Protein AF-A0A8B6H9C0-F1 (afdb_monomer)

pLDDT: mean 88.87, std 10.72, range [56.03, 98.44]

Mean predicted aligned error: 5.97 Å

O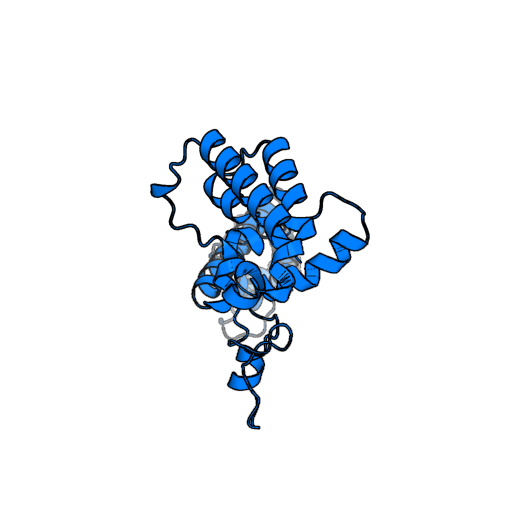rganism: Mytilus galloprovincialis (NCBI:txid29158)

Structure (mmCIF, N/CA/C/O backbone):
data_AF-A0A8B6H9C0-F1
#
_entry.id   AF-A0A8B6H9C0-F1
#
loop_
_atom_site.group_PDB
_atom_site.id
_atom_site.type_symbol
_atom_site.label_atom_id
_atom_site.label_alt_id
_atom_site.label_comp_id
_atom_site.label_asym_id
_atom_site.label_entity_id
_atom_site.label_seq_id
_atom_site.pdbx_PDB_ins_code
_atom_site.Cartn_x
_atom_site.Cartn_y
_atom_site.Cartn_z
_atom_site.occupancy
_atom_site.B_iso_or_equiv
_atom_site.auth_seq_id
_atom_site.auth_comp_id
_atom_site.auth_asym_id
_atom_site.auth_atom_id
_atom_site.pdbx_PDB_model_num
ATOM 1 N N . MET A 1 1 ? 10.130 -4.521 -2.731 1.00 85.44 1 MET A N 1
ATOM 2 C CA . MET A 1 1 ? 11.455 -4.912 -3.268 1.00 85.44 1 MET A CA 1
ATOM 3 C C . MET A 1 1 ? 11.404 -5.148 -4.774 1.00 85.44 1 MET A C 1
ATOM 5 O O . MET A 1 1 ? 12.143 -4.491 -5.489 1.00 85.44 1 MET A O 1
ATOM 9 N N . GLU A 1 2 ? 10.499 -6.001 -5.268 1.00 94.75 2 GLU A N 1
ATOM 10 C CA . GLU A 1 2 ? 10.353 -6.286 -6.708 1.00 94.75 2 GLU A CA 1
ATOM 11 C C . GLU A 1 2 ? 10.144 -5.024 -7.573 1.00 94.75 2 GLU A C 1
ATOM 13 O O . GLU A 1 2 ? 10.863 -4.822 -8.546 1.00 94.75 2 GLU A O 1
ATOM 18 N N . ALA A 1 3 ? 9.227 -4.129 -7.177 1.00 94.44 3 ALA A N 1
ATOM 19 C CA . ALA A 1 3 ? 8.966 -2.869 -7.886 1.00 94.44 3 ALA A CA 1
ATOM 20 C C . ALA A 1 3 ? 10.236 -2.026 -8.120 1.00 94.44 3 ALA A C 1
ATOM 22 O O . ALA A 1 3 ? 10.454 -1.511 -9.212 1.00 94.44 3 ALA A O 1
ATOM 23 N N . GLU A 1 4 ? 11.094 -1.927 -7.102 1.00 94.44 4 GLU A N 1
ATOM 24 C CA . GLU A 1 4 ? 12.344 -1.161 -7.161 1.00 94.44 4 GLU A CA 1
ATOM 25 C C . GLU A 1 4 ? 13.378 -1.814 -8.082 1.00 94.44 4 GLU A C 1
ATOM 27 O O . GLU A 1 4 ? 14.075 -1.126 -8.828 1.00 94.44 4 GLU A O 1
ATOM 32 N N . LEU A 1 5 ? 13.459 -3.148 -8.084 1.00 97.06 5 LEU A N 1
ATOM 33 C CA . LEU A 1 5 ? 14.314 -3.877 -9.023 1.00 97.06 5 LEU A CA 1
ATOM 34 C C . LEU A 1 5 ? 13.864 -3.640 -10.467 1.00 97.06 5 LEU A C 1
ATOM 36 O O . LEU A 1 5 ? 14.693 -3.355 -11.331 1.00 97.06 5 LEU A O 1
ATOM 40 N N . HIS A 1 6 ? 12.555 -3.677 -10.720 1.00 97.88 6 HIS A N 1
ATOM 41 C CA . HIS A 1 6 ? 11.997 -3.410 -12.044 1.00 97.88 6 HIS A CA 1
ATOM 42 C C . HIS A 1 6 ? 12.212 -1.958 -12.484 1.00 97.88 6 HIS A C 1
ATOM 44 O O . HIS A 1 6 ? 12.594 -1.729 -13.630 1.00 97.88 6 HIS A O 1
ATOM 50 N N . LEU A 1 7 ? 12.065 -0.981 -11.579 1.00 97.38 7 LEU A N 1
ATOM 51 C CA . LEU A 1 7 ? 12.386 0.421 -11.864 1.00 97.38 7 LEU A CA 1
ATOM 52 C C . LEU A 1 7 ? 13.849 0.593 -12.280 1.00 97.38 7 LEU A C 1
ATOM 54 O O . LEU A 1 7 ? 14.125 1.290 -13.257 1.00 97.38 7 LEU A O 1
ATOM 58 N N . LYS A 1 8 ? 14.790 -0.051 -11.581 1.00 98.00 8 LYS A N 1
ATOM 59 C CA . LYS A 1 8 ? 16.220 0.002 -11.927 1.00 98.00 8 LYS A CA 1
ATOM 60 C C . LYS A 1 8 ? 16.505 -0.667 -13.271 1.00 98.00 8 LYS A C 1
ATOM 62 O O . LYS A 1 8 ? 17.200 -0.078 -14.097 1.00 98.00 8 LYS A O 1
ATOM 67 N N . ALA A 1 9 ? 15.929 -1.843 -13.515 1.00 98.25 9 ALA A N 1
ATOM 68 C CA . ALA A 1 9 ? 16.089 -2.574 -14.770 1.00 98.25 9 ALA A CA 1
ATOM 69 C C . ALA A 1 9 ? 15.562 -1.766 -15.970 1.00 98.25 9 ALA A C 1
ATOM 71 O O . ALA A 1 9 ? 16.282 -1.563 -16.947 1.00 98.25 9 ALA A O 1
ATOM 72 N N . LEU A 1 10 ? 14.350 -1.212 -15.867 1.00 98.31 10 LEU A N 1
ATOM 73 C CA . LEU A 1 10 ? 13.773 -0.351 -16.902 1.00 98.31 10 LEU A CA 1
ATOM 74 C C . LEU A 1 10 ? 14.510 0.984 -17.040 1.00 98.31 10 LEU A C 1
ATOM 76 O O . LEU A 1 10 ? 14.577 1.536 -18.136 1.00 98.31 10 LEU A O 1
ATOM 80 N N . SER A 1 11 ? 15.081 1.524 -15.961 1.00 98.25 11 SER A N 1
ATOM 81 C CA . SER A 1 11 ? 15.910 2.734 -16.037 1.00 98.25 11 SER A CA 1
ATOM 82 C C . SER A 1 11 ? 17.180 2.490 -16.851 1.00 98.25 11 SER A C 1
ATOM 84 O O . SER A 1 11 ? 17.516 3.314 -17.701 1.00 98.25 11 SER A O 1
ATOM 86 N N . LEU A 1 12 ? 17.847 1.348 -16.637 1.00 98.44 12 LEU A N 1
ATOM 87 C CA . LEU A 1 12 ? 18.986 0.926 -17.452 1.00 98.44 12 LEU A CA 1
ATOM 88 C C . LEU A 1 12 ? 18.566 0.718 -18.909 1.00 98.44 12 LEU A C 1
ATOM 90 O O . LEU A 1 12 ? 19.212 1.250 -19.806 1.00 98.44 12 LEU A O 1
ATOM 94 N N . TYR A 1 13 ? 17.448 0.027 -19.141 1.00 98.44 13 TYR A N 1
ATOM 95 C CA . TYR A 1 13 ? 16.933 -0.191 -20.491 1.00 98.44 13 TYR A CA 1
ATOM 96 C C . TYR A 1 13 ? 16.664 1.124 -21.228 1.00 98.44 13 TYR A C 1
ATOM 98 O O . TYR A 1 13 ? 17.130 1.302 -22.346 1.00 98.44 13 TYR A O 1
ATOM 106 N N . GLY A 1 14 ? 16.015 2.093 -20.580 1.00 98.06 14 GLY A N 1
ATOM 107 C CA . GLY A 1 14 ? 15.790 3.403 -21.186 1.00 98.06 14 GLY A CA 1
ATOM 108 C C . GLY A 1 14 ? 17.085 4.146 -21.528 1.00 98.06 14 GLY A C 1
ATOM 109 O O . GLY A 1 14 ? 17.096 4.952 -22.451 1.00 98.06 14 GLY A O 1
ATOM 110 N N . ASN A 1 15 ? 18.185 3.922 -20.799 1.00 98.31 15 ASN A N 1
ATOM 111 C CA . ASN A 1 15 ? 19.481 4.485 -21.190 1.00 98.31 15 ASN A CA 1
ATOM 112 C C . ASN A 1 15 ? 20.013 3.822 -22.462 1.00 98.31 15 ASN A C 1
ATOM 114 O O . ASN A 1 15 ? 20.513 4.531 -23.327 1.00 98.31 15 ASN A O 1
ATOM 118 N N . ILE A 1 16 ? 19.847 2.503 -22.591 1.00 98.38 16 ILE A N 1
ATOM 119 C CA . ILE A 1 16 ? 20.223 1.755 -23.795 1.00 98.38 16 ILE A CA 1
ATOM 120 C C . ILE A 1 16 ? 19.413 2.239 -24.999 1.00 98.38 16 ILE A C 1
ATOM 122 O O . ILE A 1 16 ? 19.996 2.479 -26.046 1.00 98.38 16 ILE A O 1
ATOM 126 N N . THR A 1 17 ? 18.101 2.463 -24.865 1.00 98.00 17 THR A N 1
ATOM 127 C CA . THR A 1 17 ? 17.280 2.914 -26.005 1.00 98.00 17 THR A CA 1
ATOM 128 C C . THR A 1 17 ? 17.665 4.295 -26.534 1.00 98.00 17 THR A C 1
ATOM 130 O O . THR A 1 17 ? 17.474 4.570 -27.713 1.00 98.00 17 THR A O 1
ATOM 133 N N . ARG A 1 18 ? 18.223 5.160 -25.677 1.00 98.06 18 ARG A N 1
ATOM 134 C CA . ARG A 1 18 ? 18.731 6.492 -26.043 1.00 98.06 18 ARG A CA 1
ATOM 135 C C . ARG A 1 18 ? 20.203 6.503 -26.464 1.00 98.06 18 ARG A C 1
ATOM 137 O O . ARG A 1 18 ? 20.694 7.562 -26.845 1.00 98.06 18 ARG A O 1
ATOM 144 N N . ALA A 1 19 ? 20.917 5.388 -26.320 1.00 97.94 19 ALA A N 1
ATOM 145 C CA . ALA A 1 19 ? 22.308 5.296 -26.740 1.00 97.94 19 ALA A CA 1
ATOM 146 C C . ALA A 1 19 ? 22.412 5.330 -28.271 1.00 97.94 19 ALA A C 1
ATOM 148 O O . ALA A 1 19 ? 21.455 5.013 -28.980 1.00 97.94 19 ALA A O 1
ATOM 149 N N . ASP A 1 20 ? 23.586 5.704 -28.780 1.00 97.44 20 ASP A N 1
ATOM 150 C CA . ASP A 1 20 ? 23.839 5.667 -30.217 1.00 97.44 20 ASP A CA 1
ATOM 151 C C . ASP A 1 20 ? 23.723 4.228 -30.753 1.00 97.44 20 ASP A C 1
ATOM 153 O O . ASP A 1 20 ? 24.142 3.269 -30.095 1.00 97.44 20 ASP A O 1
ATOM 157 N N . ARG A 1 21 ? 23.176 4.064 -31.962 1.00 97.31 21 ARG A N 1
ATOM 158 C CA . ARG A 1 21 ? 22.936 2.739 -32.564 1.00 97.31 21 ARG A CA 1
ATOM 159 C C . ARG A 1 21 ? 24.218 1.954 -32.849 1.00 97.31 21 ARG A C 1
ATOM 161 O O . ARG A 1 21 ? 24.163 0.740 -33.041 1.00 97.31 21 ARG A O 1
ATOM 168 N N . SER A 1 22 ? 25.372 2.619 -32.892 1.00 97.56 22 SER A N 1
ATOM 169 C CA . SER A 1 22 ? 26.672 1.959 -33.030 1.00 97.56 22 SER A CA 1
ATOM 170 C C . SER A 1 22 ? 27.131 1.258 -31.748 1.00 97.56 22 SER A C 1
ATOM 172 O O . SER A 1 22 ? 27.994 0.381 -31.820 1.00 97.56 22 SER A O 1
ATOM 174 N N . THR A 1 23 ? 26.544 1.589 -30.591 1.00 98.12 23 THR A N 1
ATOM 175 C CA . THR A 1 23 ? 26.917 0.986 -29.304 1.00 98.12 23 THR A CA 1
ATOM 176 C C . THR A 1 23 ? 26.582 -0.505 -29.250 1.00 98.12 23 THR A C 1
ATOM 178 O O . THR A 1 23 ? 25.605 -0.988 -29.836 1.00 98.12 23 THR A O 1
ATOM 181 N N . ILE A 1 24 ? 27.416 -1.259 -28.530 1.00 98.19 24 ILE A N 1
ATOM 182 C CA . ILE A 1 24 ? 27.275 -2.714 -28.394 1.00 98.19 24 ILE A CA 1
ATOM 183 C C . ILE A 1 24 ? 25.968 -3.039 -27.667 1.00 98.19 24 ILE A C 1
ATOM 185 O O . ILE A 1 24 ? 25.251 -3.956 -28.061 1.00 98.19 24 ILE A O 1
ATOM 189 N N . GLU A 1 25 ? 25.624 -2.267 -26.642 1.00 98.00 25 GLU A N 1
ATOM 190 C CA . GLU A 1 25 ? 24.424 -2.433 -25.832 1.00 98.00 25 GLU A CA 1
ATOM 191 C C . GLU A 1 25 ? 23.154 -2.271 -26.665 1.00 98.00 25 GLU A C 1
ATOM 193 O O . GLU A 1 25 ? 22.244 -3.094 -26.544 1.00 98.00 25 GLU A O 1
ATOM 198 N N . TRP A 1 26 ? 23.100 -1.256 -27.537 1.00 98.19 26 TRP A N 1
ATOM 199 C CA . TRP A 1 26 ? 21.951 -1.024 -28.413 1.00 98.19 26 TRP A CA 1
ATOM 200 C C . TRP A 1 26 ? 21.792 -2.164 -29.426 1.00 98.19 26 TRP A C 1
ATOM 202 O O . TRP A 1 26 ? 20.716 -2.754 -29.534 1.00 98.19 26 TRP A O 1
ATOM 212 N N . ARG A 1 27 ? 22.885 -2.565 -30.093 1.00 98.19 27 ARG A N 1
ATOM 213 C CA . ARG A 1 27 ? 22.890 -3.690 -31.050 1.00 98.19 27 ARG A CA 1
ATOM 214 C C . ARG A 1 27 ? 22.501 -5.016 -30.400 1.00 98.19 27 ARG A C 1
ATOM 216 O O . ARG A 1 27 ? 21.790 -5.827 -30.996 1.00 98.19 27 ARG A O 1
ATOM 223 N N . LEU A 1 28 ? 22.958 -5.257 -29.170 1.00 97.94 28 LEU A N 1
ATOM 224 C CA . LEU A 1 28 ? 22.550 -6.423 -28.392 1.00 97.94 28 LEU A CA 1
ATOM 225 C C . LEU A 1 28 ? 21.062 -6.363 -28.050 1.00 97.94 28 LEU A C 1
ATOM 227 O O . LEU A 1 28 ? 20.392 -7.386 -28.176 1.00 97.94 28 LEU A O 1
ATOM 231 N N . ALA A 1 29 ? 20.542 -5.201 -27.655 1.00 97.69 29 ALA A N 1
ATOM 232 C CA . ALA A 1 29 ? 19.124 -5.027 -27.358 1.00 97.69 29 ALA A CA 1
ATOM 233 C C . ALA A 1 29 ? 18.253 -5.357 -28.574 1.00 97.69 29 ALA A C 1
ATOM 235 O O . ALA A 1 29 ? 17.370 -6.210 -28.471 1.00 97.69 29 ALA A O 1
ATOM 236 N N . GLU A 1 30 ? 18.548 -4.745 -29.723 1.00 97.81 30 GLU A N 1
ATOM 237 C CA . GLU A 1 30 ? 17.846 -4.971 -30.991 1.00 97.81 30 GLU A CA 1
ATOM 238 C C . GLU A 1 30 ? 17.857 -6.457 -31.367 1.00 97.81 30 GLU A C 1
ATOM 240 O O . GLU A 1 30 ? 16.806 -7.090 -31.503 1.00 97.81 30 GLU A O 1
ATOM 245 N N . ARG A 1 31 ? 19.051 -7.060 -31.431 1.00 97.56 31 ARG A N 1
ATOM 246 C CA . ARG A 1 31 ? 19.208 -8.469 -31.804 1.00 97.56 31 ARG A CA 1
ATOM 247 C C . ARG A 1 31 ? 18.468 -9.406 -30.853 1.00 97.56 31 ARG A C 1
ATOM 249 O O . ARG A 1 31 ? 17.833 -10.361 -31.297 1.00 97.56 31 ARG A O 1
ATOM 256 N N . GLN A 1 32 ? 18.588 -9.194 -29.543 1.00 97.38 32 GLN A N 1
ATOM 257 C CA . GLN A 1 32 ? 17.997 -10.093 -28.549 1.00 97.38 32 GLN A CA 1
ATOM 258 C C . GLN A 1 32 ? 16.474 -9.968 -28.520 1.00 97.38 32 GLN A C 1
ATOM 260 O O . GLN A 1 32 ? 15.802 -10.991 -28.417 1.00 97.38 32 GLN A O 1
ATOM 265 N N . LEU A 1 33 ? 15.926 -8.758 -28.651 1.00 96.00 33 LEU A N 1
ATOM 266 C CA . LEU A 1 33 ? 14.477 -8.544 -28.696 1.00 96.00 33 LEU A CA 1
ATOM 267 C C . LEU A 1 33 ? 13.834 -9.077 -29.979 1.00 96.00 33 LEU A C 1
ATOM 269 O O . LEU A 1 33 ? 12.649 -9.406 -29.948 1.00 96.00 33 LEU A O 1
ATOM 273 N N . HIS A 1 34 ? 14.591 -9.173 -31.075 1.00 95.62 34 HIS A N 1
ATOM 274 C CA . HIS A 1 34 ? 14.110 -9.730 -32.338 1.00 95.62 34 HIS A CA 1
ATOM 275 C C . HIS A 1 34 ? 14.223 -11.263 -32.398 1.00 95.62 34 HIS A C 1
ATOM 277 O O . HIS A 1 34 ? 13.295 -11.938 -32.830 1.00 95.62 34 HIS A O 1
ATOM 283 N N . LEU A 1 35 ? 15.350 -11.832 -31.952 1.00 96.06 35 LEU A N 1
ATOM 284 C CA . LEU A 1 35 ? 15.650 -13.256 -32.164 1.00 96.06 35 LEU A CA 1
ATOM 285 C C . LEU A 1 35 ? 15.236 -14.176 -31.012 1.00 96.06 35 LEU A C 1
ATOM 287 O O . LEU A 1 35 ? 15.087 -15.381 -31.218 1.00 96.06 35 LEU A O 1
ATOM 291 N N . LYS A 1 36 ? 15.150 -13.673 -29.775 1.00 96.06 36 LYS A N 1
ATOM 292 C CA . LYS A 1 36 ? 14.915 -14.538 -28.612 1.00 96.06 36 LYS A CA 1
ATOM 293 C C . LYS A 1 36 ? 13.427 -14.718 -28.341 1.00 96.06 36 LYS A C 1
ATOM 295 O O . LYS A 1 36 ? 12.641 -13.779 -28.380 1.00 96.06 36 LYS A O 1
ATOM 300 N N . THR A 1 37 ? 13.062 -15.945 -27.984 1.00 95.25 37 THR A N 1
ATOM 301 C CA . THR A 1 37 ? 11.707 -16.284 -27.547 1.00 95.25 37 THR A CA 1
ATOM 302 C C . THR A 1 37 ? 11.462 -15.825 -26.107 1.00 95.25 37 THR A C 1
ATOM 304 O O . THR A 1 37 ? 12.399 -15.623 -25.328 1.00 95.25 37 THR A O 1
ATOM 307 N N . ASN A 1 38 ? 10.188 -15.746 -25.708 1.00 92.25 38 ASN A N 1
ATOM 308 C CA . ASN A 1 38 ? 9.785 -15.383 -24.342 1.00 92.25 38 ASN A CA 1
ATOM 309 C C . ASN A 1 38 ? 10.289 -16.367 -23.261 1.00 92.25 38 ASN A C 1
ATOM 311 O O . ASN A 1 38 ? 10.259 -16.047 -22.073 1.00 92.25 38 ASN A O 1
ATOM 315 N N . GLN A 1 39 ? 10.773 -17.552 -23.643 1.00 94.44 39 GLN A N 1
ATOM 316 C CA . GLN A 1 39 ? 11.341 -18.540 -22.719 1.00 94.44 39 GLN A CA 1
ATOM 317 C C . GLN A 1 39 ? 12.836 -18.314 -22.433 1.00 94.44 39 GLN A C 1
ATOM 319 O O . GLN A 1 39 ? 13.375 -18.907 -21.505 1.00 94.44 39 GLN A O 1
ATOM 324 N N . SER A 1 40 ? 13.519 -17.444 -23.183 1.00 96.62 40 SER A N 1
ATOM 325 C CA . SER A 1 40 ? 14.946 -17.180 -22.982 1.00 96.62 40 SER A CA 1
ATOM 326 C C . SER A 1 40 ? 15.225 -16.490 -21.639 1.00 96.62 40 SER A C 1
ATOM 328 O O . SER A 1 40 ? 14.541 -15.540 -21.261 1.00 96.62 40 SER A O 1
ATOM 330 N N . ASN A 1 41 ? 16.334 -16.860 -20.990 1.00 95.31 41 ASN A N 1
ATOM 331 C CA . ASN A 1 41 ? 16.862 -16.200 -19.781 1.00 95.31 41 ASN A CA 1
ATOM 332 C C . ASN A 1 41 ? 17.643 -14.901 -20.075 1.00 95.31 41 ASN A C 1
ATOM 334 O O . ASN A 1 41 ? 18.416 -14.428 -19.246 1.00 95.31 41 ASN A O 1
ATOM 338 N N . SER A 1 42 ? 17.478 -14.331 -21.272 1.00 96.88 42 SER A N 1
ATOM 339 C CA . SER A 1 42 ? 18.183 -13.109 -21.672 1.00 96.88 42 SER A CA 1
ATOM 340 C C . SER A 1 42 ? 17.641 -11.919 -20.886 1.00 96.88 42 SER A C 1
ATOM 342 O O . SER A 1 42 ? 16.428 -11.805 -20.704 1.00 96.88 42 SER A O 1
ATOM 344 N N . TRP A 1 43 ? 18.516 -11.004 -20.463 1.00 97.75 43 TRP A N 1
ATOM 345 C CA . TRP A 1 43 ? 18.107 -9.808 -19.725 1.00 97.75 43 TRP A CA 1
ATOM 346 C C . TRP A 1 43 ? 17.062 -8.983 -20.493 1.00 97.75 43 TRP A C 1
ATOM 348 O O . TRP A 1 43 ? 16.062 -8.574 -19.912 1.00 97.75 43 TRP A O 1
ATOM 358 N N . PHE A 1 44 ? 17.205 -8.833 -21.815 1.00 97.69 44 PHE A N 1
ATOM 359 C CA . PHE A 1 44 ? 16.232 -8.108 -22.645 1.00 97.69 44 PHE A CA 1
ATOM 360 C C . PHE A 1 44 ? 14.864 -8.799 -22.725 1.00 97.69 44 PHE A C 1
ATOM 362 O O . PHE A 1 44 ? 13.835 -8.131 -22.794 1.00 97.69 44 PHE A O 1
ATOM 369 N N . ILE A 1 45 ? 14.824 -10.132 -22.640 1.00 97.31 45 ILE A N 1
ATOM 370 C CA . ILE A 1 45 ? 13.559 -10.871 -22.545 1.00 97.31 45 ILE A CA 1
ATOM 371 C C . ILE A 1 45 ? 12.930 -10.706 -21.158 1.00 97.31 45 ILE A C 1
ATOM 373 O O . ILE A 1 45 ? 11.708 -10.606 -21.057 1.00 97.31 45 ILE A O 1
ATOM 377 N N . GLN A 1 46 ? 13.732 -10.582 -20.096 1.00 97.88 46 GLN A N 1
ATOM 378 C CA . GLN A 1 46 ? 13.210 -10.191 -18.782 1.00 97.88 46 GLN A CA 1
ATOM 379 C C . GLN A 1 46 ? 12.638 -8.768 -18.806 1.00 97.88 46 GLN A C 1
ATOM 381 O O . GLN A 1 46 ? 11.559 -8.550 -18.264 1.00 97.88 46 GLN A O 1
ATOM 386 N N . ILE A 1 47 ? 13.284 -7.819 -19.497 1.00 98.12 47 ILE A N 1
ATOM 387 C CA . ILE A 1 47 ? 12.726 -6.475 -19.718 1.00 98.12 47 ILE A CA 1
ATOM 388 C C . ILE A 1 47 ? 11.389 -6.546 -20.459 1.00 98.12 47 ILE A C 1
ATOM 390 O O . ILE A 1 47 ? 10.425 -5.936 -20.006 1.00 98.12 47 ILE A O 1
ATOM 394 N N . LYS A 1 48 ? 11.287 -7.349 -21.525 1.00 97.12 48 LYS A N 1
ATOM 395 C CA . LYS A 1 48 ? 10.022 -7.561 -22.245 1.00 97.12 48 LYS A CA 1
ATOM 396 C C . LYS A 1 48 ? 8.917 -8.083 -21.324 1.00 97.12 48 LYS A C 1
ATOM 398 O O . LYS A 1 48 ? 7.811 -7.551 -21.330 1.00 97.12 48 LYS A O 1
ATOM 403 N N . LYS A 1 49 ? 9.216 -9.070 -20.473 1.00 96.81 49 LYS A N 1
ATOM 404 C CA . LYS A 1 49 ? 8.268 -9.590 -19.468 1.00 96.81 49 LYS A CA 1
ATOM 405 C C . LYS A 1 49 ? 7.856 -8.531 -18.448 1.00 96.81 49 LYS A C 1
ATOM 407 O O . LYS A 1 49 ? 6.688 -8.471 -18.078 1.00 96.81 49 LYS A O 1
ATOM 412 N N . ILE A 1 50 ? 8.796 -7.697 -18.005 1.00 98.00 50 ILE A N 1
ATOM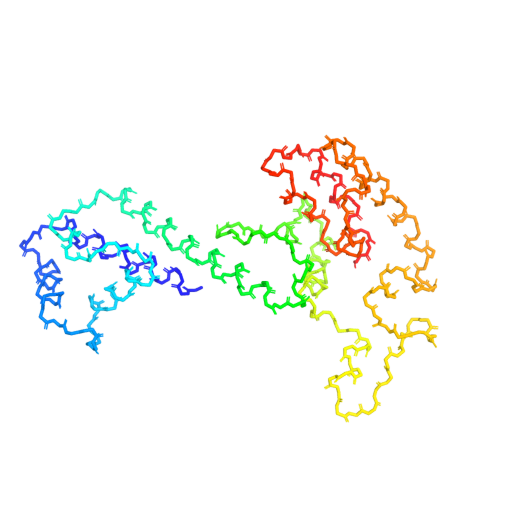 413 C CA . ILE A 1 50 ? 8.521 -6.575 -17.104 1.00 98.00 50 ILE A CA 1
ATOM 414 C C . ILE A 1 50 ? 7.589 -5.564 -17.786 1.00 98.00 50 ILE A C 1
ATOM 416 O O . ILE A 1 50 ? 6.603 -5.162 -17.173 1.00 98.00 50 ILE A O 1
ATOM 420 N N . CYS A 1 51 ? 7.850 -5.188 -19.042 1.00 97.38 51 CYS A N 1
ATOM 421 C CA . CYS A 1 51 ? 6.974 -4.287 -19.791 1.00 97.38 51 CYS A CA 1
ATOM 422 C C . CYS A 1 51 ? 5.559 -4.859 -19.920 1.00 97.38 51 CYS A C 1
ATOM 424 O O . CYS A 1 51 ? 4.604 -4.169 -19.578 1.00 97.38 51 CYS A O 1
ATOM 426 N N . LEU A 1 52 ? 5.429 -6.138 -20.287 1.00 96.50 52 LEU A N 1
ATOM 427 C CA . LEU A 1 52 ? 4.135 -6.824 -20.363 1.00 96.50 52 LEU A CA 1
ATOM 428 C C . LEU A 1 52 ? 3.400 -6.838 -19.016 1.00 96.50 52 LEU A C 1
ATOM 430 O O . LEU A 1 52 ? 2.215 -6.531 -18.959 1.00 96.50 52 LEU A O 1
ATOM 434 N N . LYS A 1 53 ? 4.101 -7.140 -17.914 1.00 97.50 53 LYS A N 1
ATOM 435 C CA . LYS A 1 53 ? 3.526 -7.148 -16.558 1.00 97.50 53 LYS A CA 1
ATOM 436 C C . LYS A 1 53 ? 2.908 -5.802 -16.171 1.00 97.50 53 LYS A C 1
ATOM 438 O O . LYS A 1 53 ? 1.916 -5.779 -15.450 1.00 97.50 53 LYS A O 1
ATOM 443 N N . TYR A 1 54 ? 3.516 -4.704 -16.609 1.00 97.88 54 TYR A N 1
ATOM 444 C CA . TYR A 1 54 ? 3.089 -3.348 -16.273 1.00 97.88 54 TYR A CA 1
ATOM 445 C C . TYR A 1 54 ? 2.287 -2.666 -17.376 1.00 97.88 54 TYR A C 1
ATOM 447 O O . TYR A 1 54 ? 2.049 -1.465 -17.264 1.00 97.88 54 TYR A O 1
ATOM 455 N N . ASP A 1 55 ? 1.889 -3.395 -18.423 1.00 97.25 55 ASP A N 1
ATOM 456 C CA . ASP A 1 55 ? 1.193 -2.830 -19.581 1.00 97.25 55 ASP A CA 1
ATOM 457 C C . ASP A 1 55 ? 1.940 -1.604 -20.158 1.00 97.25 55 ASP A C 1
ATOM 459 O O . ASP A 1 55 ? 1.406 -0.509 -20.352 1.00 97.25 55 ASP A O 1
ATOM 463 N N . ILE A 1 56 ? 3.252 -1.758 -20.329 1.00 96.75 56 ILE A N 1
ATOM 464 C CA . ILE A 1 56 ? 4.125 -0.811 -21.024 1.00 96.75 56 ILE A CA 1
ATOM 465 C C . ILE A 1 56 ? 4.248 -1.305 -22.472 1.00 96.75 56 ILE A C 1
ATOM 467 O O . ILE A 1 56 ? 4.399 -2.509 -22.679 1.00 96.75 56 ILE A O 1
ATOM 471 N N . LEU A 1 57 ? 4.185 -0.382 -23.445 1.00 92.94 57 LEU A N 1
ATOM 472 C CA . LEU A 1 57 ? 4.284 -0.665 -24.890 1.00 92.94 57 LEU A CA 1
ATOM 473 C C . LEU A 1 57 ? 5.492 -1.554 -25.244 1.00 92.94 57 LEU A C 1
ATOM 475 O O . LEU A 1 57 ? 6.425 -1.696 -24.443 1.00 92.94 57 LEU A O 1
ATOM 479 N N . ASP A 1 58 ? 5.483 -2.133 -26.452 1.00 91.62 58 ASP A N 1
ATOM 480 C CA . ASP A 1 58 ? 6.539 -3.048 -26.887 1.00 91.62 58 ASP A CA 1
ATOM 481 C C . ASP A 1 58 ? 7.919 -2.389 -26.742 1.00 91.62 58 ASP A C 1
ATOM 483 O O . ASP A 1 58 ? 8.160 -1.247 -27.137 1.00 91.62 58 ASP A O 1
ATOM 487 N N . CYS A 1 59 ? 8.852 -3.132 -26.152 1.00 94.12 59 CYS A N 1
ATOM 488 C CA . CYS A 1 59 ? 10.245 -2.738 -26.026 1.00 94.12 59 CYS A CA 1
ATOM 489 C C . CYS A 1 59 ? 10.840 -2.317 -27.379 1.00 94.12 59 CYS A C 1
ATOM 491 O O . CYS A 1 59 ? 11.610 -1.360 -27.440 1.00 94.12 59 CYS A O 1
ATOM 493 N N . GLN A 1 60 ? 10.470 -2.996 -28.469 1.00 94.56 60 GLN A N 1
ATOM 494 C CA . GLN A 1 60 ? 10.969 -2.649 -29.803 1.00 94.56 60 GLN A CA 1
ATOM 495 C C . GLN A 1 60 ? 10.572 -1.226 -30.225 1.00 94.56 60 GLN A C 1
ATOM 497 O O . GLN A 1 60 ? 11.397 -0.512 -30.799 1.00 94.56 60 GLN A O 1
ATOM 502 N N . ASP A 1 61 ? 9.373 -0.766 -29.861 1.00 95.06 61 ASP A N 1
ATOM 503 C CA . ASP A 1 61 ? 8.906 0.584 -30.193 1.00 95.06 61 ASP A CA 1
ATOM 504 C C . ASP A 1 61 ? 9.796 1.651 -29.556 1.00 95.06 61 ASP A C 1
ATOM 506 O O . ASP A 1 61 ? 10.151 2.640 -30.199 1.00 95.06 61 ASP A O 1
ATOM 510 N N . PHE A 1 62 ? 10.231 1.423 -28.314 1.00 96.25 62 PHE A N 1
ATOM 511 C CA . PHE A 1 62 ? 11.100 2.353 -27.596 1.00 96.25 62 PHE A CA 1
ATOM 512 C C . PHE A 1 62 ? 12.554 2.339 -28.065 1.00 96.25 62 PHE A C 1
ATOM 514 O O . PHE A 1 62 ? 13.247 3.331 -27.850 1.00 96.25 62 PHE A O 1
ATOM 521 N N . LEU A 1 63 ? 13.035 1.257 -28.689 1.00 95.62 63 LEU A N 1
ATOM 522 C CA . LEU A 1 63 ? 14.344 1.258 -29.358 1.00 95.62 63 LEU A CA 1
ATOM 523 C C . LEU A 1 63 ? 14.330 2.125 -30.617 1.00 95.62 63 LEU A C 1
ATOM 525 O O . LEU A 1 63 ? 15.301 2.830 -30.890 1.00 95.62 63 LEU A O 1
ATOM 529 N N . ASN A 1 64 ? 13.233 2.070 -31.372 1.00 95.62 64 ASN A N 1
ATOM 530 C CA . ASN A 1 64 ? 13.079 2.827 -32.610 1.00 95.62 64 ASN A CA 1
ATOM 531 C C . ASN A 1 64 ? 12.754 4.300 -32.342 1.00 95.62 64 ASN A C 1
ATOM 533 O O . ASN A 1 64 ? 13.304 5.176 -33.008 1.00 95.62 64 ASN A O 1
ATOM 537 N N . ASN A 1 65 ? 11.906 4.559 -31.344 1.00 96.94 65 ASN A N 1
ATOM 538 C CA . ASN A 1 65 ? 11.411 5.880 -30.966 1.00 96.94 65 ASN A CA 1
ATOM 539 C C . ASN A 1 65 ? 11.648 6.124 -29.462 1.00 96.94 65 ASN A C 1
ATOM 541 O O . ASN A 1 65 ? 10.722 6.011 -28.649 1.00 96.94 65 ASN A O 1
ATOM 545 N N . PRO A 1 66 ? 12.891 6.424 -29.047 1.00 97.06 66 PRO A N 1
ATOM 546 C CA . PRO A 1 66 ? 13.217 6.545 -27.636 1.00 97.06 66 PRO A CA 1
ATOM 547 C C . PRO A 1 66 ? 12.575 7.777 -26.997 1.00 97.06 66 PRO A C 1
ATOM 549 O O . PRO A 1 66 ? 12.703 8.902 -27.476 1.00 97.06 66 PRO A O 1
ATOM 552 N N . LEU A 1 67 ? 11.939 7.575 -25.840 1.00 97.88 67 LEU A N 1
ATOM 553 C CA . LEU A 1 67 ? 11.436 8.677 -25.022 1.00 97.88 67 LEU A CA 1
ATOM 554 C C . LEU A 1 67 ? 12.579 9.442 -24.345 1.00 97.88 67 LEU A C 1
ATOM 556 O O . LEU A 1 67 ? 13.578 8.856 -23.898 1.00 97.88 67 LEU A O 1
ATOM 560 N N . GLY A 1 68 ? 12.371 10.746 -24.142 1.00 97.81 68 GLY A N 1
ATOM 561 C CA . GLY A 1 68 ? 13.247 11.567 -23.312 1.00 97.81 68 GLY A CA 1
ATOM 562 C C . GLY A 1 68 ? 13.357 11.019 -21.884 1.00 97.81 68 GLY A C 1
ATOM 563 O O . GLY A 1 68 ? 12.430 10.401 -21.357 1.00 97.81 68 GLY A O 1
ATOM 564 N N . LYS A 1 69 ? 14.490 11.259 -21.211 1.00 97.56 69 LYS A N 1
ATOM 565 C CA . LYS A 1 69 ? 14.787 10.692 -19.878 1.00 97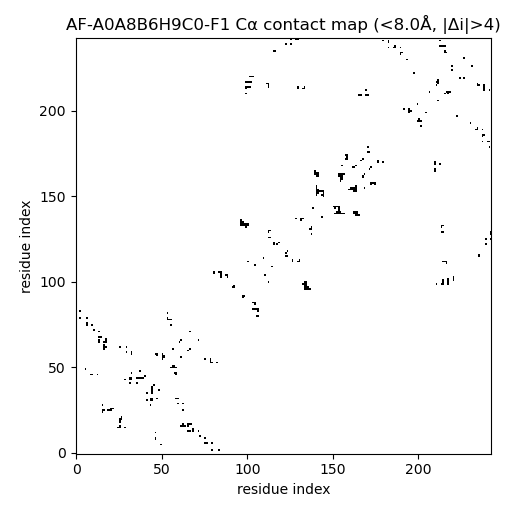.56 69 LYS A CA 1
ATOM 566 C C . LYS A 1 69 ? 13.680 10.949 -18.844 1.00 97.56 69 LYS A C 1
ATOM 568 O O . LYS A 1 69 ? 13.324 10.042 -18.093 1.00 97.56 69 LYS A O 1
ATOM 573 N N . LEU A 1 70 ? 13.136 12.169 -18.807 1.00 98.06 70 LEU A N 1
ATOM 574 C CA . LEU A 1 70 ? 12.057 12.543 -17.882 1.00 98.06 70 LEU A CA 1
ATOM 575 C C . LEU A 1 70 ? 10.733 11.854 -18.234 1.00 98.06 70 LEU A C 1
ATOM 577 O O . LEU A 1 70 ? 10.069 11.332 -17.339 1.00 98.06 70 LEU A O 1
ATOM 581 N N . GLN A 1 71 ? 10.386 11.795 -19.523 1.00 97.88 71 GLN A N 1
ATOM 582 C CA . GLN A 1 71 ? 9.185 11.110 -20.010 1.00 97.88 71 GLN A CA 1
ATOM 583 C C . GLN A 1 71 ? 9.245 9.611 -19.702 1.00 97.88 71 GLN A C 1
ATOM 585 O O . GLN A 1 71 ? 8.302 9.070 -19.132 1.00 97.88 71 GLN A O 1
ATOM 590 N N . TRP A 1 72 ? 10.384 8.966 -19.978 1.00 97.94 72 TRP A N 1
ATOM 591 C CA . TRP A 1 72 ? 10.621 7.559 -19.654 1.00 97.94 72 TRP A CA 1
AT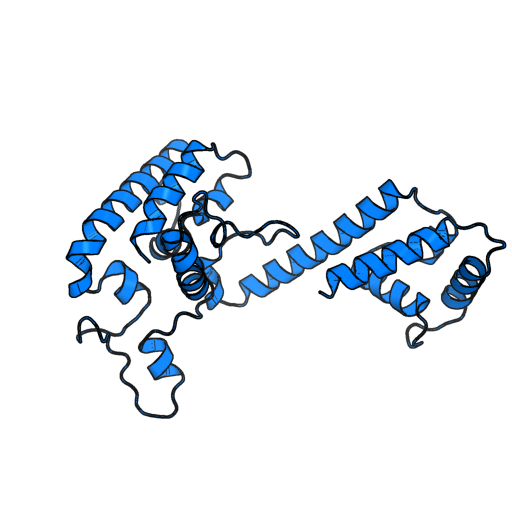OM 592 C C . TRP A 1 72 ? 10.465 7.293 -18.156 1.00 97.94 72 TRP A C 1
ATOM 594 O O . TRP A 1 72 ? 9.696 6.423 -17.755 1.00 97.94 72 TRP A O 1
ATOM 604 N N . LYS A 1 73 ? 11.141 8.084 -17.310 1.00 97.81 73 LYS A N 1
ATOM 605 C CA . LYS A 1 73 ? 11.057 7.952 -15.848 1.00 97.81 73 LYS A CA 1
ATOM 606 C C . LYS A 1 73 ? 9.621 8.119 -15.346 1.00 97.81 73 LYS A C 1
ATOM 608 O O . LYS A 1 73 ? 9.193 7.350 -14.485 1.00 97.81 73 LYS A O 1
ATOM 613 N N . SER A 1 74 ? 8.892 9.106 -15.868 1.00 97.56 74 SER A N 1
ATOM 614 C CA . SER A 1 74 ? 7.490 9.351 -15.517 1.00 97.56 74 SER A CA 1
ATOM 615 C C . SER A 1 74 ? 6.603 8.166 -15.908 1.00 97.56 74 SER A C 1
ATOM 617 O O . SER A 1 74 ? 5.879 7.644 -15.061 1.00 97.56 74 SER A O 1
ATOM 619 N N . LEU A 1 75 ? 6.740 7.669 -17.143 1.00 97.75 75 LEU A N 1
ATOM 620 C CA . LEU A 1 75 ? 5.989 6.525 -17.662 1.00 97.75 75 LEU A CA 1
ATOM 621 C C . LEU A 1 75 ? 6.188 5.272 -16.803 1.00 97.75 75 LEU A C 1
ATOM 623 O O . LEU A 1 75 ? 5.207 4.716 -16.309 1.00 97.75 75 LEU A O 1
ATOM 627 N N . ILE A 1 76 ? 7.441 4.847 -16.590 1.00 97.94 76 ILE A N 1
ATOM 628 C CA . ILE A 1 76 ? 7.730 3.611 -15.845 1.00 97.94 76 ILE A CA 1
ATOM 629 C C . ILE A 1 76 ? 7.286 3.726 -14.386 1.00 97.94 76 ILE A C 1
ATOM 631 O O . ILE A 1 76 ? 6.726 2.780 -13.842 1.00 97.94 76 ILE A O 1
ATOM 635 N N . THR A 1 77 ? 7.477 4.897 -13.764 1.00 96.50 77 THR A N 1
ATOM 636 C CA . THR A 1 77 ? 7.062 5.130 -12.374 1.00 96.50 77 THR A CA 1
ATOM 637 C C . THR A 1 77 ? 5.548 5.052 -12.262 1.00 96.50 77 THR A C 1
ATOM 639 O O . THR A 1 77 ? 5.043 4.342 -11.398 1.00 96.50 77 THR A O 1
ATOM 642 N N . LYS A 1 78 ? 4.822 5.729 -13.162 1.00 96.38 78 LYS A N 1
ATOM 643 C CA . LYS A 1 78 ? 3.358 5.716 -13.193 1.00 96.38 78 LYS A CA 1
ATOM 644 C C . LYS A 1 78 ? 2.829 4.295 -13.378 1.00 96.38 78 LYS A C 1
ATOM 646 O O . LYS A 1 78 ? 2.085 3.828 -12.526 1.00 96.38 78 LYS A O 1
ATOM 651 N N . LYS A 1 79 ? 3.252 3.588 -14.432 1.00 97.62 79 LYS A N 1
ATOM 652 C CA . LYS A 1 79 ? 2.763 2.234 -14.751 1.00 97.62 79 LYS A CA 1
ATOM 653 C C . LYS A 1 79 ? 3.057 1.225 -13.633 1.00 97.62 79 LYS A C 1
ATOM 655 O O . LYS A 1 79 ? 2.163 0.483 -13.234 1.00 97.62 79 LYS A O 1
ATOM 660 N N . ILE A 1 80 ? 4.267 1.244 -13.063 1.00 96.75 80 ILE A N 1
ATOM 661 C CA . ILE A 1 80 ? 4.630 0.351 -11.950 1.00 96.75 80 ILE A CA 1
ATOM 662 C C . ILE A 1 80 ? 3.823 0.670 -10.693 1.00 96.75 80 ILE A C 1
ATOM 664 O O . ILE A 1 80 ? 3.326 -0.250 -10.043 1.00 96.75 80 ILE A O 1
ATOM 668 N N . HIS A 1 81 ? 3.694 1.948 -10.332 1.00 95.06 81 HIS A N 1
ATOM 669 C CA . HIS A 1 81 ? 2.936 2.340 -9.147 1.00 95.06 81 HIS A CA 1
ATOM 670 C C . HIS A 1 81 ? 1.454 1.998 -9.290 1.00 95.06 81 HIS A C 1
ATOM 672 O O . HIS A 1 81 ? 0.907 1.395 -8.376 1.00 95.06 81 HIS A O 1
ATOM 678 N N . THR A 1 82 ? 0.830 2.315 -10.428 1.00 95.50 82 THR A N 1
ATOM 679 C CA . THR A 1 82 ? -0.573 1.970 -10.698 1.00 95.50 82 THR A CA 1
ATOM 680 C C . THR A 1 82 ? -0.802 0.471 -10.545 1.00 95.50 82 THR A C 1
ATOM 682 O O . THR A 1 82 ? -1.641 0.072 -9.749 1.00 95.50 82 THR A O 1
ATOM 685 N N . TYR A 1 83 ? 0.020 -0.365 -11.188 1.00 96.50 83 TYR A N 1
ATOM 686 C CA . TYR A 1 83 ? -0.098 -1.819 -11.057 1.00 96.50 83 TYR A CA 1
ATOM 687 C C . TYR A 1 83 ? -0.031 -2.294 -9.600 1.00 96.50 83 TYR A C 1
ATOM 689 O O . TYR A 1 83 ? -0.820 -3.141 -9.183 1.00 96.50 83 TYR A O 1
ATOM 697 N N . TRP A 1 84 ? 0.935 -1.798 -8.819 1.00 94.94 84 TRP A N 1
ATOM 698 C CA . TRP A 1 84 ? 1.093 -2.240 -7.432 1.00 94.94 84 TRP A CA 1
ATOM 699 C C . TRP A 1 84 ? -0.001 -1.708 -6.520 1.00 94.94 84 TRP A C 1
ATOM 701 O O . TRP A 1 84 ? -0.422 -2.448 -5.636 1.00 94.94 84 TRP A O 1
ATOM 711 N N . ASN A 1 85 ? -0.482 -0.488 -6.753 1.00 92.81 85 ASN A N 1
ATOM 712 C CA . ASN A 1 85 ? -1.638 0.045 -6.048 1.00 92.81 85 ASN A CA 1
ATOM 713 C C . ASN A 1 85 ? -2.862 -0.832 -6.294 1.00 92.81 85 ASN A C 1
ATOM 715 O O . ASN A 1 85 ? -3.417 -1.372 -5.342 1.00 92.81 85 ASN A O 1
ATOM 719 N N . ASP A 1 86 ? -3.194 -1.083 -7.559 1.00 94.06 86 ASP A N 1
ATOM 720 C CA . ASP A 1 86 ? -4.347 -1.903 -7.927 1.00 94.06 86 ASP A CA 1
ATOM 721 C C . ASP A 1 86 ? -4.223 -3.321 -7.368 1.00 94.06 86 ASP A C 1
ATOM 723 O O . ASP A 1 86 ? -5.177 -3.865 -6.816 1.00 94.06 86 ASP A O 1
ATOM 727 N N . LYS A 1 87 ? -3.036 -3.929 -7.483 1.00 94.69 87 LYS A N 1
ATOM 728 C CA . LYS A 1 87 ? -2.791 -5.280 -6.975 1.00 94.69 87 LYS A CA 1
ATOM 729 C C . LYS A 1 87 ? -2.937 -5.347 -5.457 1.00 94.69 87 LYS A C 1
ATOM 731 O O . LYS A 1 87 ? -3.577 -6.269 -4.968 1.00 94.69 87 LYS A O 1
ATOM 736 N N . ILE A 1 88 ? -2.331 -4.421 -4.713 1.00 91.81 88 ILE A N 1
ATOM 737 C CA . ILE A 1 88 ? -2.379 -4.429 -3.245 1.00 91.81 88 ILE A CA 1
ATOM 738 C C . ILE A 1 88 ? -3.798 -4.148 -2.757 1.00 91.81 88 ILE A C 1
ATOM 740 O O . ILE A 1 88 ? -4.263 -4.862 -1.875 1.00 91.81 88 ILE A O 1
ATOM 744 N N . ASN A 1 89 ? -4.498 -3.187 -3.361 1.00 91.19 89 ASN A N 1
ATOM 745 C CA . ASN A 1 89 ? -5.879 -2.864 -3.005 1.00 91.19 89 ASN A CA 1
ATOM 746 C C . ASN A 1 89 ? -6.801 -4.068 -3.233 1.00 91.19 89 ASN A C 1
ATOM 748 O O . ASN A 1 89 ? -7.432 -4.537 -2.288 1.00 91.19 89 ASN A O 1
ATOM 752 N N . LYS A 1 90 ? -6.767 -4.670 -4.429 1.00 92.06 90 LYS A N 1
ATOM 753 C CA . LYS A 1 90 ? -7.564 -5.868 -4.748 1.00 92.06 90 LYS A CA 1
ATOM 754 C C . LYS A 1 90 ? -7.236 -7.070 -3.871 1.00 92.06 90 LYS A C 1
ATOM 756 O O . LYS A 1 90 ? -8.115 -7.859 -3.549 1.00 92.06 90 LYS A O 1
ATOM 761 N N . GLU A 1 91 ? -5.965 -7.269 -3.525 1.00 91.81 91 GLU A N 1
ATOM 762 C CA . GLU A 1 91 ? -5.597 -8.327 -2.584 1.00 91.81 91 GLU A CA 1
ATOM 763 C C . GLU A 1 91 ? -6.125 -8.012 -1.186 1.00 91.81 91 GLU A C 1
ATOM 765 O O . GLU A 1 91 ? -6.670 -8.902 -0.548 1.00 91.81 91 GLU A O 1
ATOM 770 N N . SER A 1 92 ? -6.033 -6.762 -0.725 1.00 91.44 92 SER A N 1
ATOM 771 C CA . SER A 1 92 ? -6.478 -6.366 0.614 1.00 91.44 92 SER A CA 1
ATOM 772 C C . SER A 1 92 ? -7.971 -6.600 0.850 1.00 91.44 92 SER A C 1
ATOM 774 O O . SER A 1 92 ? -8.344 -7.059 1.927 1.00 91.44 92 SER A O 1
ATOM 776 N N . GLU A 1 93 ? -8.801 -6.405 -0.179 1.00 90.31 93 GLU A N 1
ATOM 777 C CA . GLU A 1 93 ? -10.248 -6.659 -0.148 1.00 90.31 93 GLU A CA 1
ATOM 778 C C . GLU A 1 93 ? -10.587 -8.127 0.154 1.00 90.31 93 GLU A C 1
ATOM 780 O O . GLU A 1 93 ? -11.637 -8.424 0.721 1.00 90.31 93 GLU A O 1
ATOM 785 N N . LYS A 1 94 ? -9.686 -9.062 -0.175 1.00 92.69 94 LYS A N 1
ATOM 786 C CA . LYS A 1 94 ? -9.884 -10.499 0.070 1.00 92.69 94 LYS A CA 1
ATOM 787 C C . LYS A 1 94 ? -9.677 -10.888 1.533 1.00 92.69 94 LYS A C 1
ATOM 789 O O . LYS A 1 94 ? -10.097 -11.972 1.936 1.00 92.69 94 LYS A O 1
ATOM 794 N N . TYR A 1 95 ? -9.017 -10.046 2.329 1.00 91.38 95 TYR A N 1
ATOM 795 C CA . TYR A 1 95 ? -8.660 -10.360 3.709 1.00 91.38 95 TYR A CA 1
ATOM 796 C C . TYR A 1 95 ? -9.511 -9.546 4.680 1.00 91.38 95 TYR A C 1
ATOM 798 O O . TYR A 1 95 ? -9.221 -8.388 4.975 1.00 91.38 95 TYR A O 1
ATOM 806 N N . SER A 1 96 ? -10.515 -10.191 5.275 1.00 90.69 96 SER A N 1
ATOM 807 C CA . SER A 1 96 ? -11.369 -9.571 6.299 1.00 90.69 96 SER A CA 1
ATOM 808 C C . SER A 1 96 ? -10.591 -9.067 7.522 1.00 90.69 96 SER A C 1
ATOM 810 O O . SER A 1 96 ? -11.034 -8.136 8.192 1.00 90.69 96 SER A O 1
ATOM 812 N N . SER A 1 97 ? -9.405 -9.623 7.798 1.00 89.44 97 SER A N 1
ATOM 813 C CA . SER A 1 97 ? -8.502 -9.157 8.859 1.00 89.44 97 SER A CA 1
ATOM 814 C C . SER A 1 97 ? -7.906 -7.771 8.599 1.00 89.44 97 SER A C 1
ATOM 816 O O . SER A 1 97 ? -7.474 -7.121 9.545 1.00 89.44 97 SER A O 1
ATOM 818 N N . LEU A 1 98 ? -7.888 -7.308 7.345 1.00 91.25 98 LEU A N 1
ATOM 819 C CA . LEU A 1 98 ? -7.372 -5.994 6.950 1.00 91.25 98 LEU A CA 1
ATOM 820 C C . LEU A 1 98 ? -8.467 -4.926 6.871 1.00 91.25 98 LEU A C 1
ATOM 822 O O . LEU A 1 98 ? -8.170 -3.791 6.496 1.00 91.25 98 LEU A O 1
ATOM 826 N N . LYS A 1 99 ? -9.714 -5.252 7.248 1.00 89.44 99 LYS A N 1
ATOM 827 C CA . LYS A 1 99 ? -10.858 -4.336 7.122 1.00 89.44 99 LYS A CA 1
ATOM 828 C C . LYS A 1 99 ? -10.614 -2.978 7.787 1.00 89.44 99 LYS A C 1
ATOM 830 O O . LYS A 1 99 ? -11.066 -1.966 7.274 1.00 89.44 99 LYS A O 1
ATOM 835 N N . TYR A 1 100 ? -9.825 -2.938 8.862 1.00 89.81 100 TYR A N 1
ATOM 836 C CA . TYR A 1 100 ? -9.537 -1.719 9.618 1.00 89.81 100 TYR A CA 1
ATOM 837 C C . TYR A 1 100 ? -8.388 -0.868 9.053 1.00 89.81 100 TYR A C 1
ATOM 839 O O . TYR A 1 100 ? -8.205 0.274 9.475 1.00 89.81 100 TYR A O 1
ATOM 847 N N . ILE A 1 101 ? -7.590 -1.376 8.106 1.00 88.06 101 ILE A N 1
ATOM 848 C CA . ILE A 1 101 ? -6.502 -0.578 7.516 1.00 88.06 101 ILE A CA 1
ATOM 849 C C . ILE A 1 101 ? -7.063 0.575 6.697 1.00 88.06 101 ILE A C 1
ATOM 851 O O . ILE A 1 101 ? -6.387 1.583 6.647 1.00 88.06 101 ILE A O 1
ATOM 855 N N . SER A 1 102 ? -8.286 0.465 6.163 1.00 75.81 102 SER A N 1
ATOM 856 C CA . SER A 1 102 ? -8.980 1.429 5.292 1.00 75.81 102 SER A CA 1
ATOM 857 C C . SER A 1 102 ? -8.121 2.481 4.600 1.00 75.81 102 SER A C 1
ATOM 859 O O . SER A 1 102 ? -7.596 3.408 5.222 1.00 75.81 102 SER A O 1
ATOM 861 N N . GLY A 1 103 ? -8.151 2.431 3.282 1.00 73.06 103 GLY A N 1
ATOM 862 C CA . GLY A 1 103 ? -7.525 3.415 2.425 1.00 73.06 103 GLY A CA 1
ATOM 863 C C . GLY A 1 103 ? -6.902 2.719 1.240 1.00 73.06 103 GLY A C 1
ATOM 864 O O . GLY A 1 103 ? -6.484 1.563 1.324 1.00 73.06 103 GLY A O 1
ATOM 865 N N . GLU A 1 104 ? -6.849 3.432 0.127 1.00 79.19 104 GLU A N 1
ATOM 866 C CA . GLU A 1 104 ? -6.108 2.954 -1.023 1.00 79.19 104 GLU A CA 1
ATOM 867 C C . GLU A 1 104 ? -4.618 2.976 -0.687 1.00 79.19 104 GLU A C 1
ATOM 869 O O . GLU A 1 104 ? -4.048 4.002 -0.298 1.00 79.19 104 GLU A O 1
ATOM 874 N N . TYR A 1 105 ? -3.959 1.837 -0.865 1.00 82.06 105 TYR A N 1
ATOM 875 C CA . TYR A 1 105 ? -2.514 1.808 -0.904 1.00 82.06 105 TYR A CA 1
ATOM 876 C C . TYR A 1 105 ? -2.032 2.752 -2.007 1.00 82.06 105 TYR A C 1
ATOM 878 O O . TYR A 1 105 ? -2.419 2.650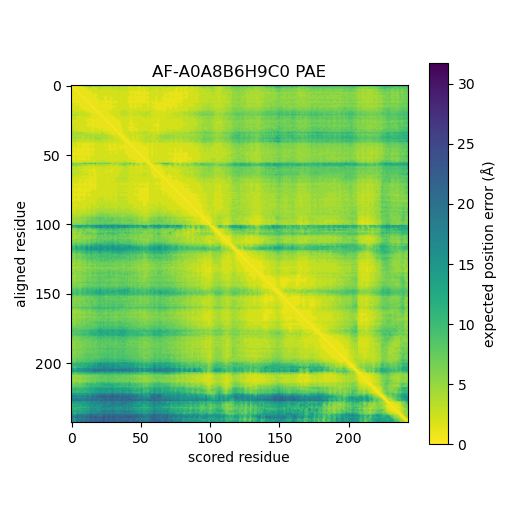 -3.173 1.00 82.06 105 TYR A O 1
ATOM 886 N N . MET A 1 106 ? -1.123 3.645 -1.628 1.00 83.88 106 MET A N 1
ATOM 887 C CA . MET A 1 106 ? -0.441 4.534 -2.552 1.00 83.88 106 MET A CA 1
ATOM 888 C C . MET A 1 106 ? 1.064 4.339 -2.425 1.00 83.88 106 MET A C 1
ATOM 890 O O . MET A 1 106 ? 1.665 4.626 -1.387 1.00 83.88 106 MET A O 1
ATOM 894 N N . ALA A 1 107 ? 1.696 3.890 -3.508 1.00 82.75 107 ALA A N 1
ATOM 895 C CA . ALA A 1 107 ? 3.143 3.756 -3.580 1.00 82.75 107 ALA A CA 1
ATOM 896 C C . ALA A 1 107 ? 3.865 5.039 -3.115 1.00 82.75 107 ALA A C 1
ATOM 898 O O . ALA A 1 107 ? 3.504 6.154 -3.498 1.00 82.75 107 ALA A O 1
ATOM 899 N N . LYS A 1 108 ? 4.924 4.860 -2.312 1.00 83.50 108 LYS A N 1
ATOM 900 C CA . LYS A 1 108 ? 5.751 5.918 -1.688 1.00 83.50 108 LYS A CA 1
ATOM 901 C C . LYS A 1 108 ? 5.058 6.788 -0.637 1.00 83.50 108 LYS A C 1
ATOM 903 O O . LYS A 1 108 ? 5.702 7.694 -0.111 1.00 83.50 108 LYS A O 1
ATOM 908 N N . ARG A 1 109 ? 3.797 6.526 -0.298 1.00 84.56 109 ARG A N 1
ATOM 909 C CA . ARG A 1 109 ? 3.144 7.163 0.846 1.00 84.56 109 ARG A CA 1
ATOM 910 C C . ARG A 1 109 ? 3.168 6.218 2.037 1.00 84.56 109 ARG A C 1
ATOM 912 O O . ARG A 1 109 ? 2.883 5.030 1.911 1.00 84.56 109 ARG A O 1
ATOM 919 N N . ILE A 1 110 ? 3.545 6.757 3.191 1.00 85.94 110 ILE A N 1
ATOM 920 C CA . ILE A 1 110 ? 3.398 6.049 4.461 1.00 85.94 110 ILE A CA 1
ATOM 921 C C . ILE A 1 110 ? 1.905 6.019 4.777 1.00 85.94 110 ILE A C 1
ATOM 923 O O . ILE A 1 110 ? 1.222 7.033 4.630 1.00 85.94 110 ILE A O 1
ATOM 927 N N . HIS A 1 111 ? 1.401 4.856 5.183 1.00 85.31 111 HIS A N 1
ATOM 928 C CA . HIS A 1 111 ? 0.004 4.733 5.572 1.00 85.31 111 HIS A CA 1
ATOM 929 C C . HIS A 1 111 ? -0.287 5.647 6.776 1.00 85.31 111 HIS A C 1
ATOM 931 O O . HIS A 1 111 ? 0.507 5.626 7.719 1.00 85.31 111 HIS A O 1
ATOM 937 N N . PRO A 1 112 ? -1.407 6.394 6.809 1.00 83.75 112 PRO A N 1
ATOM 938 C CA . PRO A 1 112 ? -1.716 7.305 7.914 1.00 83.75 112 PRO A CA 1
ATOM 939 C C . PRO A 1 112 ? -1.698 6.641 9.299 1.00 83.75 112 PRO A C 1
ATOM 941 O O . PRO A 1 112 ? -1.257 7.230 10.273 1.00 83.75 112 PRO A O 1
ATOM 944 N N . ILE A 1 113 ? -2.065 5.361 9.400 1.00 84.94 113 ILE A N 1
ATOM 945 C CA . ILE A 1 113 ? -1.970 4.621 10.674 1.00 84.94 113 ILE A CA 1
ATOM 946 C C . ILE A 1 113 ? -0.544 4.548 11.261 1.00 84.94 113 ILE A C 1
ATOM 948 O O . ILE A 1 113 ? -0.378 4.347 12.462 1.00 84.94 113 ILE A O 1
ATOM 952 N N . LEU A 1 114 ? 0.479 4.685 10.412 1.00 86.94 114 LEU A N 1
ATOM 953 C CA . LEU A 1 114 ? 1.896 4.676 10.779 1.00 86.94 114 LEU A CA 1
ATOM 954 C C . LEU A 1 114 ? 2.470 6.091 10.922 1.00 86.94 114 LEU A C 1
ATOM 956 O O . LEU A 1 114 ? 3.658 6.230 11.214 1.00 86.94 114 LEU A O 1
ATOM 960 N N . THR A 1 115 ? 1.675 7.137 10.689 1.00 83.19 115 THR A N 1
ATOM 961 C CA . THR A 1 115 ? 2.125 8.517 10.851 1.00 83.19 115 THR A CA 1
ATOM 962 C C . THR A 1 115 ? 1.824 8.997 12.269 1.00 83.19 115 THR A C 1
ATOM 964 O O . THR A 1 115 ? 0.773 8.733 12.851 1.00 83.19 115 THR A O 1
ATOM 967 N N . THR A 1 116 ? 2.781 9.713 12.851 1.00 78.81 116 THR A N 1
ATOM 968 C CA . THR A 1 116 ? 2.609 10.460 14.097 1.00 78.81 116 THR A CA 1
ATOM 969 C C . THR A 1 116 ? 3.134 11.870 13.872 1.00 78.81 116 THR A C 1
ATOM 971 O O . THR A 1 116 ? 4.167 12.043 13.225 1.00 78.81 116 THR A O 1
ATOM 974 N N . ASN A 1 117 ? 2.425 12.880 14.380 1.00 70.38 117 ASN A N 1
ATOM 975 C CA . ASN A 1 117 ? 2.901 14.267 14.337 1.00 70.38 117 ASN A CA 1
ATOM 976 C C . ASN A 1 117 ? 3.807 14.608 15.525 1.00 70.38 117 ASN A C 1
ATOM 978 O O . ASN A 1 117 ? 4.311 15.725 15.614 1.00 70.38 117 ASN A O 1
ATOM 982 N N . THR A 1 118 ? 4.006 13.669 16.449 1.00 75.62 118 THR A N 1
ATOM 983 C CA . THR A 1 118 ? 4.819 13.869 17.643 1.00 75.62 118 THR A CA 1
ATOM 984 C C . THR A 1 118 ? 6.077 13.011 17.572 1.00 75.62 118 THR A C 1
ATOM 986 O O . THR A 1 118 ? 6.043 11.830 17.225 1.00 75.62 118 THR A O 1
ATOM 989 N N . SER A 1 119 ? 7.201 13.585 17.997 1.00 82.88 119 SER A N 1
ATOM 990 C CA . SER A 1 119 ? 8.433 12.835 18.284 1.00 82.88 119 SER A CA 1
ATOM 991 C C . SER A 1 119 ? 8.381 12.146 19.656 1.00 82.88 119 SER A C 1
ATOM 993 O O . SER A 1 119 ? 9.412 11.781 20.215 1.00 82.88 119 SER A O 1
ATOM 995 N N . ASN A 1 120 ? 7.189 12.015 20.248 1.00 85.62 120 ASN A N 1
ATOM 996 C CA . ASN A 1 120 ? 7.012 11.435 21.570 1.00 85.62 120 ASN A CA 1
ATOM 997 C C . ASN A 1 120 ? 7.194 9.916 21.489 1.00 85.62 120 ASN A C 1
ATOM 999 O O . ASN A 1 120 ? 6.418 9.219 20.833 1.00 85.62 120 ASN A O 1
ATOM 1003 N N . CYS A 1 121 ? 8.187 9.390 22.208 1.00 87.50 121 CYS A N 1
ATOM 1004 C CA . CYS A 1 121 ? 8.468 7.957 22.258 1.00 87.50 121 CYS A CA 1
ATOM 1005 C C . CYS A 1 121 ? 7.241 7.120 22.651 1.00 87.50 121 CYS A C 1
ATOM 1007 O O . CYS A 1 121 ? 7.080 6.012 22.145 1.00 87.50 121 CYS A O 1
ATOM 1009 N N . ARG A 1 122 ? 6.352 7.639 23.511 1.00 84.44 122 ARG A N 1
ATOM 1010 C CA . ARG A 1 122 ? 5.125 6.931 23.914 1.00 84.44 122 ARG A CA 1
ATOM 1011 C C . ARG A 1 122 ? 4.180 6.705 22.737 1.00 84.44 122 ARG A C 1
ATOM 1013 O O . ARG A 1 122 ? 3.591 5.634 22.647 1.00 84.44 122 ARG A O 1
ATOM 1020 N N . ASP A 1 123 ? 4.077 7.667 21.827 1.00 81.25 123 ASP A N 1
ATOM 1021 C CA . ASP A 1 123 ? 3.190 7.574 20.662 1.00 81.25 123 ASP A CA 1
ATOM 1022 C C . ASP A 1 123 ? 3.778 6.618 19.620 1.00 81.25 123 ASP A C 1
ATOM 1024 O O . ASP A 1 123 ? 3.067 5.792 19.050 1.00 81.25 123 ASP A O 1
ATOM 1028 N N . ILE A 1 124 ? 5.103 6.645 19.454 1.00 86.75 124 ILE A N 1
ATOM 1029 C CA . ILE A 1 124 ? 5.835 5.716 18.583 1.00 86.75 124 ILE A CA 1
ATOM 1030 C C . ILE A 1 124 ? 5.675 4.264 19.066 1.00 86.75 124 ILE A C 1
ATOM 1032 O O . ILE A 1 124 ? 5.431 3.374 18.252 1.00 86.75 124 ILE A O 1
ATOM 1036 N N . ILE A 1 125 ? 5.744 4.015 20.381 1.00 88.25 125 ILE A N 1
ATOM 1037 C CA . ILE A 1 125 ? 5.575 2.672 20.976 1.00 88.25 125 ILE A CA 1
ATOM 1038 C C . ILE A 1 125 ? 4.173 2.091 20.718 1.00 88.25 125 ILE A C 1
ATOM 1040 O O . ILE A 1 125 ? 4.011 0.870 20.675 1.00 88.25 125 ILE A O 1
ATOM 1044 N N . LYS A 1 126 ? 3.166 2.937 20.486 1.00 86.00 126 LYS A N 1
ATOM 1045 C CA . LYS A 1 126 ? 1.784 2.511 20.214 1.00 86.00 126 LYS A CA 1
ATOM 1046 C C . LYS A 1 126 ? 1.551 2.106 18.759 1.00 86.00 126 LYS A C 1
ATOM 1048 O O . LYS A 1 126 ? 0.649 1.310 18.487 1.00 86.00 126 LYS A O 1
ATOM 1053 N N . LEU A 1 127 ? 2.371 2.585 17.816 1.00 87.81 127 LEU A N 1
ATOM 1054 C CA . LEU A 1 127 ? 2.209 2.295 16.383 1.00 87.81 127 LEU A CA 1
ATOM 1055 C C . LEU A 1 127 ? 2.209 0.789 16.061 1.00 87.81 127 LEU A C 1
ATOM 1057 O O . LEU A 1 127 ? 1.309 0.350 15.337 1.00 87.81 127 LEU A O 1
ATOM 1061 N N . PRO A 1 128 ? 3.122 -0.046 16.604 1.00 91.44 128 PRO A N 1
ATOM 1062 C CA . PRO A 1 128 ? 3.073 -1.490 16.383 1.00 91.44 128 PRO A CA 1
ATOM 1063 C C . PRO A 1 128 ? 1.774 -2.125 16.880 1.00 91.44 128 PRO A C 1
ATOM 1065 O O . PRO A 1 128 ? 1.249 -3.027 16.232 1.00 91.44 128 PRO A O 1
ATOM 1068 N N . ILE A 1 129 ? 1.237 -1.656 18.010 1.00 90.75 129 ILE A N 1
ATOM 1069 C CA . ILE A 1 129 ? 0.013 -2.206 18.601 1.00 90.75 129 ILE A CA 1
ATOM 1070 C C . ILE A 1 129 ? -1.190 -1.873 17.716 1.00 90.75 129 ILE A C 1
ATOM 1072 O O . ILE A 1 129 ? -1.937 -2.773 17.333 1.00 90.75 129 ILE A O 1
ATOM 1076 N N . ARG A 1 130 ? -1.322 -0.612 17.293 1.00 88.56 130 ARG A N 1
ATOM 1077 C CA . ARG A 1 130 ? -2.352 -0.182 16.333 1.00 88.56 130 ARG A CA 1
ATOM 1078 C C . ARG A 1 130 ? -2.276 -0.950 15.027 1.00 88.56 130 ARG A C 1
ATOM 1080 O O . ARG A 1 130 ? -3.284 -1.442 14.537 1.00 88.56 130 ARG A O 1
ATOM 1087 N N . THR A 1 131 ? -1.067 -1.110 14.498 1.00 91.75 131 THR A N 1
ATOM 1088 C CA . THR A 1 131 ? -0.841 -1.856 13.257 1.00 91.75 131 THR A CA 1
ATOM 1089 C C . THR A 1 131 ? -1.267 -3.311 13.413 1.00 91.75 131 THR A C 1
ATOM 1091 O O . THR A 1 131 ? -1.884 -3.867 12.508 1.00 91.75 131 THR A O 1
ATOM 1094 N N . ARG A 1 132 ? -1.007 -3.936 14.569 1.00 94.19 132 ARG A N 1
ATOM 1095 C CA . ARG A 1 132 ? -1.477 -5.297 14.864 1.00 94.19 132 ARG A CA 1
ATOM 1096 C C . ARG A 1 132 ? -2.998 -5.378 14.913 1.00 94.19 132 ARG A C 1
ATOM 1098 O O . ARG A 1 132 ? -3.543 -6.305 14.329 1.00 94.19 132 ARG A O 1
ATOM 1105 N N . PHE A 1 133 ? -3.684 -4.423 15.539 1.00 93.56 133 PHE A N 1
ATOM 1106 C CA . PHE A 1 133 ? -5.150 -4.386 15.502 1.00 93.56 133 PHE A CA 1
ATOM 1107 C C . PHE A 1 133 ? -5.674 -4.195 14.079 1.00 93.56 133 PHE A C 1
ATOM 1109 O O . PHE A 1 133 ? -6.536 -4.950 13.638 1.00 93.56 133 PHE A O 1
ATOM 1116 N N . ALA A 1 134 ? -5.102 -3.250 13.336 1.00 91.50 134 ALA A N 1
ATOM 1117 C CA . ALA A 1 134 ? -5.555 -2.930 11.991 1.00 91.50 134 ALA A CA 1
ATOM 1118 C C . ALA A 1 134 ? -5.359 -4.080 11.000 1.00 91.50 134 ALA A C 1
ATOM 1120 O O . ALA A 1 134 ? -6.186 -4.284 10.119 1.00 91.50 134 ALA A O 1
ATOM 1121 N N . THR A 1 135 ? -4.279 -4.843 11.171 1.00 92.38 135 THR A N 1
ATOM 1122 C CA . THR A 1 135 ? -3.949 -6.010 10.342 1.00 92.38 135 THR A CA 1
ATOM 1123 C C . THR A 1 135 ? -4.573 -7.319 10.843 1.00 92.38 135 THR A C 1
ATOM 1125 O O . THR A 1 135 ? -4.353 -8.365 10.232 1.00 92.38 135 THR A O 1
ATOM 1128 N N . GLY A 1 136 ? -5.294 -7.300 11.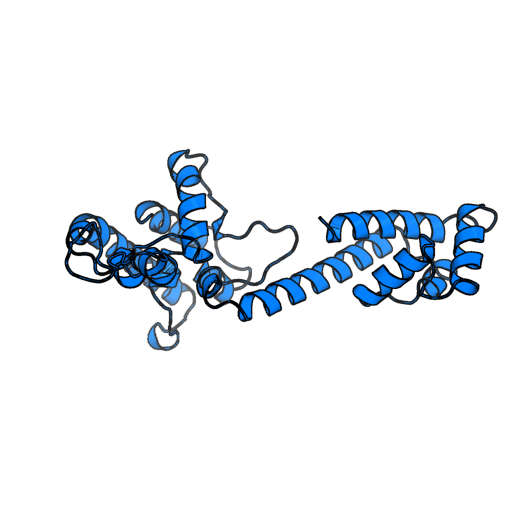972 1.00 91.12 136 GLY A N 1
ATOM 1129 C CA . GLY A 1 136 ? -5.838 -8.502 12.613 1.00 91.12 136 GLY A CA 1
ATOM 1130 C C . GLY A 1 136 ? -4.784 -9.435 13.230 1.00 91.12 136 GLY A C 1
ATOM 1131 O O . GLY A 1 136 ? -5.085 -10.584 13.536 1.00 91.12 136 GLY A O 1
ATOM 1132 N N . ASN A 1 137 ? -3.556 -8.949 13.430 1.00 93.81 137 ASN A N 1
ATOM 1133 C CA . ASN A 1 137 ? -2.438 -9.683 14.033 1.00 93.81 137 ASN A CA 1
ATOM 1134 C C . ASN A 1 137 ? -2.308 -9.467 15.552 1.00 93.81 137 ASN A C 1
ATOM 1136 O O . ASN A 1 137 ? -1.359 -9.953 16.170 1.00 93.81 137 ASN A O 1
ATOM 1140 N N . TYR A 1 138 ? -3.209 -8.700 16.172 1.00 94.81 138 TYR A N 1
ATOM 1141 C CA . TYR A 1 138 ? -3.247 -8.591 17.628 1.00 94.81 138 TYR A CA 1
ATOM 1142 C C . TYR A 1 138 ? -3.827 -9.880 18.219 1.00 94.81 138 TYR A C 1
ATOM 1144 O O . TYR A 1 138 ? -4.938 -10.284 17.887 1.00 94.81 138 TYR A O 1
ATOM 1152 N N . ILE A 1 139 ? -3.052 -10.551 19.072 1.00 95.00 139 ILE A N 1
ATOM 1153 C CA . ILE A 1 139 ? -3.399 -11.877 19.590 1.00 95.00 139 ILE A CA 1
ATOM 1154 C C . ILE A 1 139 ? -4.307 -11.731 20.816 1.00 95.00 139 ILE A C 1
ATOM 1156 O O . ILE A 1 139 ? -3.809 -11.582 21.933 1.00 95.00 139 ILE A O 1
ATOM 1160 N N . LEU A 1 140 ? -5.619 -11.831 20.609 1.00 96.06 140 LEU A N 1
ATOM 1161 C CA . LEU A 1 140 ? -6.619 -11.930 21.678 1.00 96.06 140 LEU A CA 1
ATOM 1162 C C . LEU A 1 140 ? -6.820 -13.389 22.126 1.00 96.06 140 LEU A C 1
ATOM 1164 O O . LEU A 1 140 ? -6.405 -14.316 21.423 1.00 96.06 140 LEU A O 1
ATOM 1168 N N . GLN A 1 141 ? -7.475 -13.627 23.268 1.00 97.62 141 GLN A N 1
ATOM 1169 C CA . GLN A 1 141 ? -7.803 -14.988 23.717 1.00 97.62 141 GLN A CA 1
ATOM 1170 C C . GLN A 1 141 ? -8.656 -15.733 22.693 1.00 97.62 141 GLN A C 1
ATOM 1172 O O . GLN A 1 141 ? -8.400 -16.907 22.458 1.00 97.62 141 GLN A O 1
ATOM 1177 N N . THR A 1 142 ? -9.589 -15.062 22.014 1.00 96.62 142 THR A N 1
ATOM 1178 C CA . THR A 1 142 ? -10.380 -15.678 20.934 1.00 96.62 142 THR A CA 1
ATOM 1179 C C . THR A 1 142 ? -9.500 -16.181 19.786 1.00 96.62 142 THR A C 1
ATOM 1181 O O . THR A 1 142 ? -9.692 -17.294 19.297 1.00 96.62 142 THR A O 1
ATOM 1184 N N . ASN A 1 143 ? -8.469 -15.422 19.393 1.00 94.44 143 ASN A N 1
ATOM 1185 C CA . ASN A 1 143 ? -7.476 -15.882 18.420 1.00 94.44 143 ASN A CA 1
ATOM 1186 C C . ASN A 1 143 ? -6.674 -17.075 18.961 1.00 94.44 143 ASN A C 1
ATOM 1188 O O . ASN A 1 143 ? -6.442 -18.035 18.231 1.00 94.44 143 ASN A O 1
ATOM 1192 N N . ARG A 1 144 ? -6.251 -17.035 20.231 1.00 95.56 144 ARG A N 1
ATOM 1193 C CA . ARG A 1 144 ? -5.496 -18.140 20.848 1.00 95.56 144 ARG A CA 1
ATOM 1194 C C . ARG A 1 144 ? -6.320 -19.419 20.893 1.00 95.56 144 ARG A C 1
ATOM 1196 O O . ARG A 1 144 ? -5.822 -20.441 20.449 1.00 95.56 144 ARG A O 1
ATOM 1203 N N . ALA A 1 145 ? -7.559 -19.345 21.366 1.00 96.56 145 ALA A N 1
ATOM 1204 C CA . ALA A 1 145 ? -8.489 -20.466 21.420 1.00 96.56 145 ALA A CA 1
ATOM 1205 C C . ALA A 1 145 ? -8.709 -21.087 20.034 1.00 96.56 145 ALA A C 1
ATOM 1207 O O . ALA A 1 145 ? -8.675 -22.300 19.879 1.00 96.56 145 ALA A O 1
ATOM 1208 N N . LYS A 1 146 ? -8.854 -20.249 18.999 1.00 94.56 146 LYS A N 1
ATOM 1209 C CA . LYS A 1 146 ? -9.100 -20.704 17.625 1.00 94.56 146 LYS A CA 1
ATOM 1210 C C . LYS A 1 146 ? -7.911 -21.422 16.973 1.00 94.56 146 LYS A C 1
ATOM 1212 O O . LYS A 1 146 ? -8.129 -22.295 16.138 1.00 94.56 146 LYS A O 1
ATOM 1217 N N . PHE A 1 147 ? -6.676 -21.014 17.273 1.00 93.81 147 PHE A N 1
ATOM 1218 C CA . PHE A 1 147 ? -5.476 -21.493 16.567 1.00 93.81 147 PHE A CA 1
ATOM 1219 C C . PHE A 1 147 ? -4.556 -22.389 17.408 1.00 93.81 147 PHE A C 1
ATOM 1221 O O . PHE A 1 147 ? -3.563 -22.893 16.884 1.00 93.81 147 PHE A O 1
ATOM 1228 N N . ASN A 1 148 ? -4.842 -22.583 18.697 1.00 94.00 148 ASN A N 1
ATOM 1229 C CA . ASN A 1 148 ? -4.082 -23.501 19.538 1.00 94.00 148 ASN A CA 1
ATOM 1230 C C . ASN A 1 148 ? -4.601 -24.937 19.370 1.00 94.00 148 ASN A C 1
ATOM 1232 O O . ASN A 1 148 ? -5.791 -25.160 19.188 1.00 94.00 148 ASN A O 1
ATOM 1236 N N . GLN A 1 149 ? -3.693 -25.910 19.424 1.00 94.56 149 GLN A N 1
ATOM 1237 C CA . GLN A 1 149 ? -4.042 -27.335 19.406 1.00 94.56 149 GLN A CA 1
ATOM 1238 C C . GLN A 1 149 ? -4.594 -27.807 20.756 1.00 94.56 149 GLN A C 1
ATOM 1240 O O . GLN A 1 149 ? -5.308 -28.802 20.817 1.00 94.56 149 GLN A O 1
ATOM 1245 N N . ASN A 1 150 ? -4.241 -27.102 21.833 1.00 95.75 150 ASN A N 1
ATOM 1246 C CA . ASN A 1 150 ? -4.737 -27.370 23.176 1.00 95.75 150 ASN A CA 1
ATOM 1247 C C . ASN A 1 150 ? -6.029 -26.597 23.445 1.00 95.75 150 ASN A C 1
ATOM 1249 O O . ASN A 1 150 ? -6.231 -25.519 22.885 1.00 95.75 150 ASN A O 1
ATOM 1253 N N . ASP A 1 151 ? -6.835 -27.106 24.377 1.00 95.12 151 ASP A N 1
ATOM 1254 C CA . ASP A 1 151 ? -8.013 -26.402 24.876 1.00 95.12 151 ASP A CA 1
ATOM 1255 C C . ASP A 1 151 ? -7.588 -25.134 25.637 1.00 95.12 151 ASP A C 1
ATOM 1257 O O . ASP A 1 151 ? -7.072 -25.179 26.758 1.00 95.12 151 ASP A O 1
ATOM 1261 N N . VAL A 1 152 ? -7.716 -23.989 24.968 1.00 96.94 152 VAL A N 1
ATOM 1262 C CA . VAL A 1 152 ? -7.416 -22.669 25.521 1.00 96.94 152 VAL A CA 1
ATOM 1263 C C . VAL A 1 152 ? -8.703 -21.870 25.562 1.00 96.94 152 VAL A C 1
ATOM 1265 O O . VAL A 1 152 ? -9.323 -21.631 24.532 1.00 96.94 152 VAL A O 1
ATOM 1268 N N . SER A 1 153 ? -9.057 -21.391 26.753 1.00 97.38 153 SER A N 1
ATOM 1269 C CA . SER A 1 153 ? -10.230 -20.543 26.945 1.00 97.38 153 SER A CA 1
ATOM 1270 C C . SER A 1 153 ? -10.134 -19.239 26.143 1.00 97.38 153 SER A C 1
ATOM 1272 O O . SER A 1 153 ? -9.116 -18.541 26.182 1.00 97.38 153 SER A O 1
ATOM 1274 N N . ALA A 1 154 ? -11.223 -18.899 25.448 1.00 98.00 154 ALA A N 1
ATOM 1275 C CA . ALA A 1 154 ? -11.398 -17.630 24.746 1.00 98.00 154 ALA A CA 1
ATOM 1276 C C . ALA A 1 154 ? -11.743 -16.460 25.690 1.00 98.00 154 ALA A C 1
ATOM 1278 O O . ALA A 1 154 ? -11.760 -15.308 25.250 1.00 98.00 154 ALA A O 1
ATOM 1279 N N . VAL A 1 155 ? -11.974 -16.737 26.978 1.00 98.25 155 VAL A N 1
ATOM 1280 C CA . VAL A 1 155 ? -12.421 -15.756 27.972 1.00 98.25 155 VAL A CA 1
ATOM 1281 C C . VAL A 1 155 ? -11.360 -14.684 28.211 1.00 98.25 155 VAL A C 1
ATOM 1283 O O . VAL A 1 155 ? -10.181 -14.961 28.431 1.00 98.25 155 VAL A O 1
ATOM 1286 N N . CYS A 1 156 ? -11.798 -13.431 28.216 1.00 97.69 156 CYS A N 1
ATOM 1287 C CA . CYS A 1 156 ? -10.997 -12.256 28.513 1.00 97.69 156 CYS A CA 1
ATOM 1288 C C . CYS A 1 156 ? -10.297 -12.376 29.863 1.00 97.69 156 CYS A C 1
ATOM 1290 O O . CYS A 1 156 ? -10.930 -12.506 30.909 1.00 97.69 156 CYS A O 1
ATOM 1292 N N . ARG A 1 157 ? -8.967 -12.257 29.848 1.00 96.56 157 ARG A N 1
ATOM 1293 C CA . ARG A 1 157 ? -8.146 -12.345 31.066 1.00 96.56 157 ARG A CA 1
ATOM 1294 C C . ARG A 1 157 ? -8.290 -11.131 31.976 1.00 96.56 157 ARG A C 1
ATOM 1296 O O . ARG A 1 157 ? -7.879 -11.192 33.127 1.00 96.56 157 ARG A O 1
ATOM 1303 N N . VAL A 1 158 ? -8.832 -10.035 31.449 1.00 95.62 158 VAL A N 1
ATOM 1304 C CA . VAL A 1 158 ? -9.031 -8.797 32.201 1.00 95.62 158 VAL A CA 1
ATOM 1305 C C . VAL A 1 158 ? -10.312 -8.874 33.028 1.00 95.62 158 VAL A C 1
ATOM 1307 O O . VAL A 1 158 ? -10.280 -8.591 34.220 1.00 95.62 158 VAL A O 1
ATOM 1310 N N . CYS A 1 159 ? -11.437 -9.269 32.420 1.00 97.00 159 CYS A N 1
ATOM 1311 C CA . CYS A 1 159 ? -12.729 -9.307 33.112 1.00 97.00 159 CYS A CA 1
ATOM 1312 C C . CYS A 1 159 ? -13.130 -10.695 33.628 1.00 97.00 159 CYS A C 1
ATOM 1314 O O . CYS A 1 159 ? -13.925 -10.771 34.561 1.00 97.00 159 CYS A O 1
ATOM 1316 N N . GLY A 1 160 ? -12.618 -11.775 33.029 1.00 97.31 160 GLY A N 1
ATOM 1317 C CA . GLY A 1 160 ? -12.951 -13.157 33.379 1.00 97.31 160 GLY A CA 1
ATOM 1318 C C . GLY A 1 160 ? -14.386 -13.588 33.055 1.00 97.31 160 GLY A C 1
ATOM 1319 O O . GLY A 1 160 ? -14.822 -14.605 33.582 1.00 97.31 160 GLY A O 1
ATOM 1320 N N . LYS A 1 161 ? -15.138 -12.819 32.250 1.00 96.75 161 LYS A N 1
ATOM 1321 C CA . LYS A 1 161 ? -16.587 -13.022 32.038 1.00 96.75 161 LYS A CA 1
ATOM 1322 C C . LYS A 1 161 ? -16.972 -13.399 30.609 1.00 96.75 161 LYS A C 1
ATOM 1324 O O . LYS A 1 161 ? -17.730 -14.339 30.419 1.00 96.75 161 LYS A O 1
ATOM 1329 N N . GLU A 1 162 ? -16.476 -12.659 29.623 1.00 97.50 162 GLU A N 1
ATOM 1330 C CA . GLU A 1 162 ? -16.852 -12.805 28.210 1.00 97.50 162 GLU A CA 1
ATOM 1331 C C . GLU A 1 162 ? -15.634 -13.162 27.355 1.00 97.50 162 GLU A C 1
ATOM 1333 O O . GLU A 1 162 ? -14.494 -12.956 27.777 1.00 97.50 162 GLU A O 1
ATOM 1338 N N . ASP A 1 163 ? -15.867 -13.641 26.135 1.00 98.19 163 ASP A N 1
ATOM 1339 C CA . ASP A 1 163 ? -14.813 -13.887 25.154 1.00 98.19 163 ASP A CA 1
ATOM 1340 C C . ASP A 1 163 ? -14.063 -12.599 24.775 1.00 98.19 163 ASP A C 1
ATOM 1342 O O . ASP A 1 163 ? -14.652 -11.551 24.492 1.00 98.19 163 ASP A O 1
ATOM 1346 N N . GLU A 1 164 ? -12.732 -12.677 24.709 1.00 97.50 164 GLU A N 1
ATOM 1347 C CA . GLU A 1 164 ? -11.866 -11.553 24.344 1.00 97.50 164 GLU A CA 1
ATOM 1348 C C . GLU A 1 164 ? -11.909 -11.295 22.832 1.00 97.50 164 GLU A C 1
ATOM 1350 O O . GLU A 1 164 ? -11.009 -11.675 22.082 1.00 97.50 164 GLU A O 1
ATOM 1355 N N . THR A 1 165 ? -12.983 -10.678 22.353 1.00 96.19 165 THR A N 1
ATOM 1356 C CA . THR A 1 165 ? -13.076 -10.150 20.984 1.00 96.19 165 THR A CA 1
ATOM 1357 C C . THR A 1 165 ? -12.504 -8.730 20.905 1.00 96.19 165 THR A C 1
ATOM 1359 O O . THR A 1 165 ? -12.313 -8.071 21.926 1.00 96.19 165 THR A O 1
ATOM 1362 N N . ILE A 1 166 ? -12.258 -8.219 19.689 1.00 93.75 166 ILE A N 1
ATOM 1363 C CA . ILE A 1 166 ? -11.836 -6.817 19.491 1.00 93.75 166 ILE A CA 1
ATOM 1364 C C . ILE A 1 166 ? -12.875 -5.857 20.091 1.00 93.75 166 ILE A C 1
ATOM 1366 O O . ILE A 1 166 ? -12.506 -4.932 20.809 1.00 93.75 166 ILE A O 1
ATOM 1370 N N . SER A 1 167 ? -14.166 -6.106 19.837 1.00 94.44 167 SER A N 1
ATOM 1371 C CA . SER A 1 167 ? -15.264 -5.303 20.390 1.00 94.44 167 SER A CA 1
ATOM 1372 C C . SER A 1 167 ? -15.277 -5.350 21.915 1.00 94.44 167 SER A C 1
ATOM 1374 O O . SER A 1 167 ? -15.375 -4.310 22.563 1.00 94.44 167 SER A O 1
ATOM 1376 N N . HIS A 1 168 ? -15.113 -6.539 22.502 1.00 95.25 168 HIS A N 1
ATOM 1377 C CA . HIS A 1 168 ? -15.049 -6.674 23.953 1.00 95.25 168 HIS A CA 1
ATOM 1378 C C . HIS A 1 168 ? -13.873 -5.884 24.534 1.00 95.25 168 HIS A C 1
ATOM 1380 O O . HIS A 1 168 ? -14.045 -5.009 25.385 1.00 95.25 168 HIS A O 1
ATOM 1386 N N . PHE A 1 169 ? -12.672 -6.135 24.019 1.00 94.25 169 PHE A N 1
ATOM 1387 C CA . PHE A 1 169 ? -11.446 -5.529 24.519 1.00 94.25 169 PHE A CA 1
ATOM 1388 C C . PHE A 1 169 ? -11.442 -3.999 24.379 1.00 94.25 169 PHE A C 1
ATOM 1390 O O . PHE A 1 169 ? -11.093 -3.293 25.325 1.00 94.25 169 PHE A O 1
ATOM 1397 N N . LEU A 1 170 ? -11.884 -3.466 23.236 1.00 91.44 170 LEU A N 1
ATOM 1398 C CA . LEU A 1 170 ? -11.848 -2.026 22.966 1.00 91.44 170 LEU A CA 1
ATOM 1399 C C . LEU A 1 170 ? -13.067 -1.264 23.494 1.00 91.44 170 LEU A C 1
ATOM 1401 O O . LEU A 1 170 ? -12.917 -0.095 23.834 1.00 91.44 170 LEU A O 1
ATOM 1405 N N . ILE A 1 171 ? -14.240 -1.899 23.612 1.00 91.75 171 ILE A N 1
ATOM 1406 C CA . ILE A 1 171 ? -15.492 -1.199 23.949 1.00 91.75 171 ILE A CA 1
ATOM 1407 C C . ILE A 1 171 ? -16.132 -1.707 25.249 1.00 91.75 171 ILE A C 1
ATOM 1409 O O . ILE A 1 171 ? -16.357 -0.906 26.150 1.00 91.75 171 ILE A O 1
ATOM 1413 N N . SER A 1 172 ? -16.388 -3.010 25.422 1.00 94.38 172 SER A N 1
ATOM 1414 C CA . SER A 1 172 ? -17.295 -3.482 26.497 1.00 94.38 172 SER A CA 1
ATOM 1415 C C . SER A 1 172 ? -16.642 -4.073 27.758 1.00 94.38 172 SER A C 1
ATOM 1417 O O . SER A 1 172 ? -17.328 -4.297 28.747 1.00 94.38 172 SER A O 1
ATOM 1419 N N . CYS A 1 173 ? -15.323 -4.281 27.787 1.00 95.50 173 CYS A N 1
ATOM 1420 C CA . CYS A 1 173 ? -14.610 -4.840 28.946 1.00 95.50 173 CYS A CA 1
ATOM 1421 C C . CYS A 1 173 ? -14.742 -3.985 30.231 1.00 95.50 173 CYS A C 1
ATOM 1423 O O . CYS A 1 173 ? -14.038 -2.989 30.400 1.00 95.50 173 CYS A O 1
ATOM 1425 N N . THR A 1 174 ? -15.596 -4.398 31.176 1.00 95.94 174 THR A N 1
ATOM 1426 C CA . THR A 1 174 ? -15.954 -3.620 32.384 1.00 95.94 174 THR A CA 1
ATOM 1427 C C . THR A 1 174 ? -14.757 -3.072 33.177 1.00 95.94 174 THR A C 1
ATOM 1429 O O . THR A 1 174 ? -14.764 -1.890 33.507 1.00 95.94 174 THR A O 1
ATOM 1432 N N . PRO A 1 175 ? -13.683 -3.841 33.455 1.00 95.06 175 PRO A N 1
ATOM 1433 C CA . PRO A 1 175 ? -12.548 -3.307 34.217 1.00 95.06 175 PRO A CA 1
ATOM 1434 C C . PRO A 1 175 ? -11.795 -2.166 33.518 1.00 95.06 175 PRO A C 1
ATOM 1436 O O . PRO A 1 175 ? -11.109 -1.394 34.177 1.00 95.06 175 PRO A O 1
ATOM 1439 N N . LEU A 1 176 ? -11.908 -2.054 32.192 1.00 90.94 176 LEU A N 1
ATOM 1440 C CA . LEU A 1 176 ? -11.290 -0.987 31.401 1.00 90.94 176 LEU A CA 1
ATOM 1441 C C . LEU A 1 176 ? -12.248 0.190 31.164 1.00 90.94 176 LEU A C 1
ATOM 1443 O O . LEU A 1 176 ? -11.892 1.150 30.485 1.00 90.94 176 LEU A O 1
ATOM 1447 N N . GLU A 1 177 ? -13.492 0.112 31.634 1.00 91.31 177 GLU A N 1
ATOM 1448 C CA . GLU A 1 177 ? -14.531 1.103 31.350 1.00 91.31 177 GLU A CA 1
ATOM 1449 C C . GLU A 1 177 ? -14.194 2.483 31.919 1.00 91.31 177 GLU A C 1
ATOM 1451 O O . GLU A 1 177 ? -14.297 3.466 31.192 1.00 91.31 177 GLU A O 1
ATOM 1456 N N . THR A 1 178 ? -13.704 2.564 33.160 1.00 88.88 178 THR A N 1
ATOM 1457 C CA . THR A 1 178 ? -13.383 3.841 33.821 1.00 88.88 178 THR A CA 1
ATOM 1458 C C . THR A 1 178 ? -12.390 4.682 33.014 1.00 88.88 178 THR A C 1
ATOM 1460 O O . THR A 1 178 ? -12.631 5.864 32.771 1.00 88.88 178 THR A O 1
ATOM 1463 N N . GLU A 1 179 ? -11.311 4.060 32.533 1.00 85.38 179 GLU A N 1
ATOM 1464 C CA . GLU A 1 179 ? -10.292 4.736 31.722 1.00 85.38 179 GLU A CA 1
ATOM 1465 C C . GLU A 1 179 ? -10.812 5.053 30.311 1.00 85.38 179 GLU A C 1
ATOM 1467 O O . GLU A 1 179 ? -10.602 6.148 29.782 1.00 85.38 179 GLU A O 1
ATOM 1472 N N . ARG A 1 180 ? -11.544 4.114 29.693 1.00 88.31 180 ARG A N 1
ATOM 1473 C CA . ARG A 1 180 ? -12.014 4.247 28.307 1.00 88.31 180 ARG A CA 1
ATOM 1474 C C . ARG A 1 180 ? -13.166 5.226 28.152 1.00 88.31 180 ARG A C 1
ATOM 1476 O O . ARG A 1 180 ? -13.212 5.905 27.137 1.00 88.31 180 ARG A O 1
ATOM 1483 N N . MET A 1 181 ? -14.087 5.330 29.107 1.00 88.12 181 MET A N 1
ATOM 1484 C CA . MET A 1 181 ? -15.318 6.115 28.945 1.00 88.12 181 MET A CA 1
ATOM 1485 C C . MET A 1 181 ? -15.043 7.583 28.628 1.00 88.12 181 MET A C 1
ATOM 1487 O O . MET A 1 181 ? -15.667 8.149 27.728 1.00 88.12 181 MET A O 1
ATOM 1491 N N . SER A 1 182 ? -14.071 8.190 29.313 1.00 87.12 182 SER A N 1
ATOM 1492 C CA . SER A 1 182 ? -13.664 9.572 29.038 1.00 87.12 182 SER A CA 1
ATOM 1493 C C . SER A 1 182 ? -13.102 9.732 27.615 1.00 87.12 182 SER A C 1
ATOM 1495 O O . SER A 1 182 ? -13.445 10.681 26.905 1.00 87.12 182 SER A O 1
ATOM 1497 N N . LEU A 1 183 ? -12.304 8.760 27.167 1.00 84.31 183 LEU A N 1
ATOM 1498 C CA . LEU A 1 183 ? -11.658 8.746 25.857 1.00 84.31 183 LEU A CA 1
ATOM 1499 C C . LEU A 1 183 ? -12.642 8.463 24.724 1.00 84.31 183 LEU A C 1
ATOM 1501 O O . LEU A 1 183 ? -12.631 9.176 23.726 1.00 84.31 183 LEU A O 1
ATOM 1505 N N . LEU A 1 184 ? -13.517 7.469 24.885 1.00 86.19 184 LEU A N 1
ATOM 1506 C CA . LEU A 1 184 ? -14.557 7.109 23.924 1.00 86.19 184 LEU A CA 1
ATOM 1507 C C . LEU A 1 184 ? -15.549 8.258 23.753 1.00 86.19 184 LEU A C 1
ATOM 1509 O O . LEU A 1 184 ? -15.919 8.571 22.623 1.00 86.19 184 LEU A O 1
ATOM 1513 N N . LYS A 1 185 ? -15.933 8.931 24.847 1.00 88.50 185 LYS A N 1
ATOM 1514 C CA . LYS A 1 185 ? -16.770 10.135 24.790 1.00 88.50 185 LYS A CA 1
ATOM 1515 C C . LYS A 1 185 ? -16.082 11.241 23.989 1.00 88.50 185 LYS A C 1
ATOM 1517 O O . LYS A 1 185 ? -16.674 11.753 23.043 1.00 88.50 185 LYS A O 1
ATOM 1522 N N . SER A 1 186 ? -14.824 11.553 24.310 1.00 85.38 186 SER A N 1
ATOM 1523 C CA . SER A 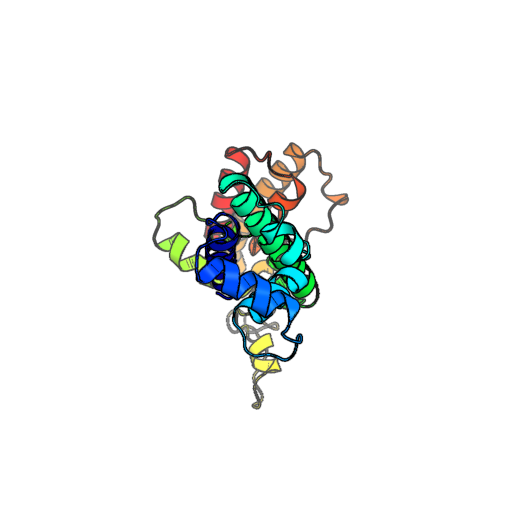1 186 ? -14.062 12.573 23.580 1.00 85.38 186 SER A CA 1
ATOM 1524 C C . SER A 1 186 ? -13.875 12.212 22.103 1.00 85.38 186 SER A C 1
ATOM 1526 O O . SER A 1 186 ? -14.052 13.068 21.239 1.00 85.38 186 SER A O 1
ATOM 1528 N N . LEU A 1 187 ? -13.577 10.945 21.793 1.00 83.94 187 LEU A N 1
ATOM 1529 C CA . LEU A 1 187 ? -13.466 10.457 20.419 1.00 83.94 187 LEU A CA 1
ATOM 1530 C C . LEU A 1 187 ? -14.784 10.613 19.674 1.00 83.94 187 LEU A C 1
ATOM 1532 O O . LEU A 1 187 ? -14.780 11.118 18.559 1.00 83.94 187 LEU A O 1
ATOM 1536 N N . ARG A 1 188 ? -15.904 10.228 20.286 1.00 86.75 188 ARG A N 1
ATOM 1537 C CA . ARG A 1 188 ? -17.224 10.339 19.667 1.00 86.75 188 ARG A CA 1
ATOM 1538 C C . ARG A 1 188 ? -17.600 11.790 19.386 1.00 86.75 188 ARG A C 1
ATOM 1540 O O . ARG A 1 188 ? -18.063 12.085 18.293 1.00 86.75 188 ARG A O 1
ATOM 1547 N N . GLU A 1 189 ? -17.358 12.698 20.327 1.00 87.50 189 GLU A N 1
ATOM 1548 C CA . GLU A 1 189 ? -17.602 14.135 20.137 1.00 87.50 189 GLU A CA 1
ATOM 1549 C C . GLU A 1 189 ? -16.744 14.715 19.008 1.00 87.50 189 GLU A C 1
ATOM 1551 O O . GLU A 1 189 ? -17.232 15.483 18.184 1.00 87.50 189 GLU A O 1
ATOM 1556 N N . GLN A 1 190 ? -15.463 14.344 18.947 1.00 83.19 190 GLN A N 1
ATOM 1557 C CA . GLN A 1 190 ? -14.575 14.787 17.872 1.00 83.19 190 GLN A CA 1
ATOM 1558 C C . GLN A 1 190 ? -14.988 14.203 16.526 1.00 83.19 190 GLN A C 1
ATOM 1560 O O . GLN A 1 190 ? -15.001 14.918 15.532 1.00 83.19 190 GLN A O 1
ATOM 1565 N N . TYR A 1 191 ? -15.372 12.933 16.506 1.00 83.69 191 TYR A N 1
ATOM 1566 C CA . TYR A 1 191 ? -15.868 12.253 15.323 1.00 83.69 191 TYR A CA 1
ATOM 1567 C C . TYR A 1 191 ? -17.131 12.928 14.773 1.00 83.69 191 TYR A C 1
ATOM 1569 O O . TYR A 1 191 ? -17.181 13.236 13.588 1.00 83.69 191 TYR A O 1
ATOM 1577 N N . ILE A 1 192 ? -18.101 13.255 15.635 1.00 86.50 192 ILE A N 1
ATOM 1578 C CA . ILE A 1 192 ? -19.311 13.999 15.250 1.00 86.50 192 ILE A CA 1
ATOM 1579 C C . ILE A 1 192 ? -18.945 15.356 14.640 1.00 86.50 192 ILE A C 1
ATOM 1581 O O . ILE A 1 192 ? -19.411 15.667 13.549 1.00 86.50 192 ILE A O 1
ATOM 1585 N N . LYS A 1 193 ? -18.041 16.119 15.270 1.00 85.88 193 LYS A N 1
ATOM 1586 C CA . LYS A 1 193 ? -17.572 17.405 14.721 1.00 85.88 193 LYS A CA 1
ATOM 1587 C C . LYS A 1 193 ? -16.940 17.257 13.340 1.00 85.88 193 LYS A C 1
ATOM 1589 O O . LYS A 1 193 ? -17.134 18.108 12.481 1.00 85.88 193 LYS A O 1
ATOM 1594 N N . VAL A 1 194 ? -16.170 16.191 13.118 1.00 83.00 194 VAL A N 1
ATOM 1595 C CA . VAL A 1 194 ? -15.599 15.908 11.797 1.00 83.00 194 VAL A CA 1
ATOM 1596 C C . VAL A 1 194 ? -16.706 15.640 10.780 1.00 83.00 194 VAL A C 1
ATOM 1598 O O . VAL A 1 194 ? -16.659 16.206 9.694 1.00 83.00 194 VAL A O 1
ATOM 1601 N N . LEU A 1 195 ? -17.701 14.818 11.118 1.00 84.81 195 LEU A N 1
ATOM 1602 C CA . LEU A 1 195 ? -18.825 14.537 10.222 1.00 84.81 195 LEU A CA 1
ATOM 1603 C C . LEU A 1 195 ? -19.617 15.805 9.872 1.00 84.81 195 LEU A C 1
ATOM 1605 O O . LEU A 1 195 ? -19.919 16.028 8.701 1.00 84.81 195 LEU A O 1
ATOM 1609 N N . GLU A 1 196 ? -19.876 16.663 10.861 1.00 86.75 196 GLU A N 1
ATOM 1610 C CA . GLU A 1 196 ? -20.536 17.961 10.676 1.00 86.75 196 GLU A CA 1
ATOM 1611 C C . GLU A 1 196 ? -19.747 18.870 9.726 1.00 86.75 196 GLU A C 1
ATOM 1613 O O . GLU A 1 196 ? -20.318 19.418 8.787 1.00 86.75 196 GLU A O 1
ATOM 1618 N N . LEU A 1 197 ? -18.425 18.983 9.907 1.00 84.75 197 LEU A N 1
ATOM 1619 C CA . LEU A 1 197 ? -17.558 19.783 9.028 1.00 84.75 197 LEU A CA 1
ATOM 1620 C C . LEU A 1 197 ? -17.557 19.292 7.576 1.00 84.75 197 LEU A C 1
ATOM 1622 O O . LEU A 1 197 ? -17.310 20.072 6.657 1.00 84.75 197 LEU A O 1
ATOM 1626 N N . LEU A 1 198 ? -17.813 18.003 7.369 1.00 83.62 198 LEU A N 1
ATOM 1627 C CA . LEU A 1 198 ? -17.862 17.379 6.053 1.00 83.62 198 LEU A CA 1
ATOM 1628 C C . LEU A 1 198 ? -19.273 17.369 5.452 1.00 83.62 198 LEU A C 1
ATOM 1630 O O . LEU A 1 198 ? -19.439 16.870 4.340 1.00 83.62 198 LEU A O 1
ATOM 1634 N N . ASN A 1 199 ? -20.275 17.903 6.161 1.00 87.81 199 ASN A N 1
ATOM 1635 C CA . ASN A 1 199 ? -21.694 17.787 5.818 1.00 87.81 199 ASN A CA 1
ATOM 1636 C C . ASN A 1 199 ? -22.135 16.332 5.571 1.00 87.81 199 ASN A C 1
ATOM 1638 O O . ASN A 1 199 ? -22.968 16.077 4.701 1.00 87.81 199 ASN A O 1
ATOM 1642 N N . ILE A 1 200 ? -21.581 15.371 6.318 1.00 85.31 200 ILE A N 1
ATOM 1643 C CA . ILE A 1 200 ? -21.994 13.968 6.224 1.00 85.31 200 ILE A CA 1
ATOM 1644 C C . ILE A 1 200 ? -22.942 13.657 7.377 1.00 85.31 200 ILE A C 1
ATOM 1646 O O . ILE A 1 200 ? -22.601 13.836 8.547 1.00 85.31 200 ILE A O 1
ATOM 1650 N N . ASN A 1 201 ? -24.141 13.173 7.057 1.00 83.62 201 ASN A N 1
ATOM 1651 C CA . ASN A 1 201 ? -25.099 12.766 8.073 1.00 83.62 201 ASN A CA 1
ATOM 1652 C C . ASN A 1 201 ? -24.613 11.482 8.761 1.00 83.62 201 ASN A C 1
ATOM 1654 O O . ASN A 1 201 ? -24.249 10.510 8.104 1.00 83.62 201 ASN A O 1
ATOM 1658 N N . MET A 1 202 ? -24.650 11.453 10.094 1.00 79.62 202 MET A N 1
ATOM 1659 C CA . MET A 1 202 ? -24.246 10.284 10.881 1.00 79.62 202 MET A CA 1
ATOM 1660 C C . MET A 1 202 ? -25.086 9.038 10.556 1.00 79.62 202 MET A C 1
ATOM 1662 O O . MET A 1 202 ? -24.595 7.925 10.700 1.00 79.62 202 MET A O 1
ATOM 1666 N N . HIS A 1 203 ? -26.333 9.217 10.108 1.00 80.25 203 HIS A N 1
ATOM 1667 C CA . HIS A 1 203 ? -27.202 8.114 9.692 1.00 80.25 203 HIS A CA 1
ATOM 1668 C C . HIS A 1 203 ? -26.842 7.527 8.322 1.00 80.25 203 HIS A C 1
ATOM 1670 O O . HIS A 1 203 ? -27.208 6.387 8.049 1.00 80.25 203 HIS A O 1
ATOM 1676 N N . ASP A 1 204 ? -26.116 8.275 7.489 1.00 73.62 204 ASP A N 1
ATOM 1677 C CA . ASP A 1 204 ? -25.762 7.853 6.130 1.00 73.62 204 ASP A CA 1
ATOM 1678 C C . ASP A 1 204 ? -24.489 7.000 6.100 1.00 73.62 204 ASP A C 1
ATOM 1680 O O . ASP A 1 204 ? -24.161 6.415 5.066 1.00 73.62 204 ASP A O 1
ATOM 1684 N N . ILE A 1 205 ? -23.763 6.912 7.221 1.00 68.50 205 ILE A N 1
ATOM 1685 C CA . ILE A 1 205 ? -22.547 6.113 7.308 1.00 68.50 205 ILE A CA 1
ATOM 1686 C C . ILE A 1 205 ? -22.693 5.018 8.357 1.00 68.50 205 ILE A C 1
ATOM 1688 O O . ILE A 1 205 ? -22.749 5.279 9.559 1.00 68.50 205 ILE A O 1
ATOM 1692 N N . ASP A 1 206 ? -22.644 3.772 7.896 1.00 64.88 206 ASP A N 1
ATOM 1693 C CA . ASP A 1 206 ? -22.429 2.609 8.752 1.00 64.88 206 ASP A CA 1
ATOM 1694 C C . ASP A 1 206 ? -20.945 2.532 9.151 1.00 64.88 206 ASP A C 1
ATOM 1696 O O . ASP A 1 206 ? -20.180 1.694 8.670 1.00 64.88 206 ASP A O 1
ATOM 1700 N N . VAL A 1 207 ? -20.484 3.495 9.959 1.00 68.25 207 VAL A N 1
ATOM 1701 C CA . VAL A 1 207 ? -19.118 3.446 10.489 1.00 68.25 207 VAL A CA 1
ATOM 1702 C C . VAL A 1 207 ? -19.091 2.591 11.736 1.00 68.25 207 VAL A C 1
ATOM 1704 O O . VAL A 1 207 ? -19.547 2.991 12.809 1.00 68.25 207 VAL A O 1
ATOM 1707 N N . ASP A 1 208 ? -18.439 1.442 11.597 1.00 85.69 208 ASP A N 1
ATOM 1708 C CA . ASP A 1 208 ? -17.984 0.638 12.718 1.00 85.69 208 ASP A CA 1
ATOM 1709 C C . ASP A 1 208 ? -17.080 1.504 13.612 1.00 85.69 208 ASP A C 1
ATOM 1711 O O . ASP A 1 208 ? -15.951 1.847 13.254 1.00 85.69 208 ASP A O 1
ATOM 1715 N N . PHE A 1 209 ? -17.571 1.891 14.791 1.00 85.50 209 PHE A N 1
ATOM 1716 C CA . PHE A 1 209 ? -16.818 2.733 15.723 1.00 85.50 209 PHE A CA 1
ATOM 1717 C C . PHE A 1 209 ? -15.483 2.086 16.129 1.00 85.50 209 PHE A C 1
ATOM 1719 O O . PHE A 1 209 ? -14.508 2.794 16.379 1.00 85.50 209 PHE A O 1
ATOM 1726 N N . ILE A 1 210 ? -15.390 0.749 16.102 1.00 89.69 210 ILE A N 1
ATOM 1727 C CA . ILE A 1 210 ? -14.131 0.013 16.298 1.00 89.69 210 ILE A CA 1
ATOM 1728 C C . ILE A 1 210 ? -13.101 0.423 15.246 1.00 89.69 210 ILE A C 1
ATOM 1730 O O . ILE A 1 210 ? -11.918 0.573 15.554 1.00 89.69 210 ILE A O 1
ATOM 1734 N N . HIS A 1 211 ? -13.541 0.646 14.010 1.00 89.19 211 HIS A N 1
ATOM 1735 C CA . HIS A 1 211 ? -12.685 1.113 12.932 1.00 89.19 211 HIS A CA 1
ATOM 1736 C C . HIS A 1 211 ? -12.085 2.474 13.262 1.00 89.19 211 HIS A C 1
ATOM 1738 O O . HIS A 1 211 ? -10.878 2.640 13.135 1.00 89.19 211 HIS A O 1
ATOM 1744 N N . VAL A 1 212 ? -12.886 3.412 13.768 1.00 86.44 212 VAL A N 1
ATOM 1745 C CA . VAL A 1 212 ? -12.407 4.743 14.178 1.00 86.44 212 VAL A CA 1
ATOM 1746 C C . VAL A 1 212 ? -11.388 4.640 15.317 1.00 86.44 212 VAL A C 1
ATOM 1748 O O . VAL A 1 212 ? -10.388 5.356 15.316 1.00 86.44 212 VAL A O 1
ATOM 1751 N N . ILE A 1 213 ? -11.601 3.723 16.267 1.00 87.12 213 ILE A N 1
ATOM 1752 C CA . ILE A 1 213 ? -10.667 3.470 17.375 1.00 87.12 213 ILE A CA 1
ATOM 1753 C C . ILE A 1 213 ? -9.321 2.947 16.848 1.00 87.12 213 ILE A C 1
ATOM 1755 O O . ILE A 1 213 ? -8.263 3.433 17.252 1.00 87.12 213 ILE A O 1
ATOM 1759 N N . ILE A 1 214 ? -9.352 1.953 15.956 1.00 89.06 214 ILE A N 1
ATOM 1760 C CA . ILE A 1 214 ? -8.151 1.281 15.437 1.00 89.06 214 ILE A CA 1
ATOM 1761 C C . ILE A 1 214 ? -7.409 2.163 14.429 1.00 89.06 214 ILE A C 1
ATOM 1763 O O . ILE A 1 214 ? -6.179 2.255 14.456 1.00 89.06 214 ILE A O 1
ATOM 1767 N N . ASN A 1 215 ? -8.156 2.796 13.533 1.00 86.94 215 ASN A N 1
ATOM 1768 C CA . ASN A 1 215 ? -7.658 3.638 12.465 1.00 86.94 215 ASN A CA 1
ATOM 1769 C C . ASN A 1 215 ? -8.456 4.950 12.421 1.00 86.94 215 ASN A C 1
ATOM 1771 O O . ASN A 1 215 ? -9.440 5.074 11.687 1.00 86.94 215 ASN A O 1
ATOM 1775 N N . PRO A 1 216 ? -7.999 5.972 13.154 1.00 78.62 216 PRO A N 1
ATOM 1776 C CA . PRO A 1 216 ? -8.707 7.245 13.255 1.00 78.62 216 PRO A CA 1
ATOM 1777 C C . PRO A 1 216 ? -8.691 8.003 11.910 1.00 78.62 216 PRO A C 1
ATOM 1779 O O . PRO A 1 216 ? -9.505 8.892 11.676 1.00 78.62 216 PRO A O 1
ATOM 1782 N N . TYR A 1 217 ? -7.818 7.604 10.978 1.00 79.00 217 TYR A N 1
ATOM 1783 C CA . TYR A 1 217 ? -7.754 8.128 9.616 1.00 79.00 217 TYR A CA 1
ATOM 1784 C C . TYR A 1 217 ? -8.767 7.489 8.665 1.00 79.00 217 TYR A C 1
ATOM 1786 O O . TYR A 1 217 ? -8.755 7.809 7.480 1.00 79.00 217 TYR A O 1
ATOM 1794 N N . HIS A 1 218 ? -9.653 6.612 9.143 1.00 81.38 218 HIS A N 1
ATOM 1795 C CA . HIS A 1 218 ? -10.695 6.016 8.309 1.00 81.38 218 HIS A CA 1
ATOM 1796 C C . HIS A 1 218 ? -11.495 7.076 7.542 1.00 81.38 218 HIS A C 1
ATOM 1798 O O . HIS A 1 218 ? -11.675 6.957 6.330 1.00 81.38 218 HIS A O 1
ATOM 1804 N N . LEU A 1 219 ? -11.868 8.156 8.236 1.00 71.62 219 LEU A N 1
ATOM 1805 C CA . LEU A 1 219 ? -12.607 9.274 7.657 1.00 71.62 219 LEU A CA 1
ATOM 1806 C C . LEU A 1 219 ? -11.826 10.044 6.596 1.00 71.62 219 LEU A C 1
ATOM 1808 O O . LEU A 1 219 ? -12.430 10.578 5.673 1.00 71.62 219 LEU A O 1
ATOM 1812 N N . VAL A 1 220 ? -10.493 10.062 6.675 1.00 69.94 220 VAL A N 1
ATOM 1813 C CA . VAL A 1 220 ? -9.664 10.818 5.729 1.00 69.94 220 VAL A CA 1
ATOM 1814 C C . VAL A 1 220 ? -9.858 10.317 4.298 1.00 69.94 220 VAL A C 1
ATOM 1816 O O . VAL A 1 220 ? -9.832 11.104 3.355 1.00 69.94 220 VAL A O 1
ATOM 1819 N N . ASN A 1 221 ? -10.136 9.024 4.133 1.00 67.69 221 ASN A N 1
ATOM 1820 C CA . ASN A 1 221 ? -10.397 8.452 2.817 1.00 67.69 221 ASN A CA 1
ATOM 1821 C C . ASN A 1 221 ? -11.711 8.942 2.190 1.00 67.69 221 ASN A C 1
ATOM 1823 O O . ASN A 1 221 ? -11.800 8.982 0.967 1.00 67.69 221 ASN A O 1
ATOM 1827 N N . TYR A 1 222 ? -12.702 9.348 2.991 1.00 68.31 222 TYR A N 1
ATOM 182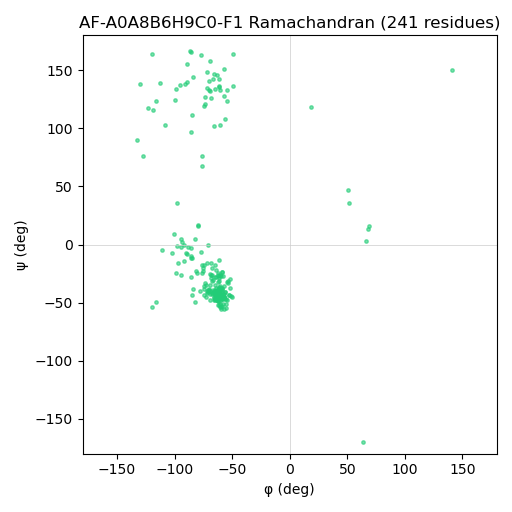8 C CA . TYR A 1 222 ? -13.981 9.855 2.479 1.00 68.31 222 TYR A CA 1
ATOM 1829 C C . TYR A 1 222 ? -13.902 11.324 2.046 1.00 68.31 222 TYR A C 1
ATOM 1831 O O . TYR A 1 222 ? -14.669 11.757 1.193 1.00 68.31 222 TYR A O 1
ATOM 1839 N N . CYS A 1 223 ? -12.965 12.097 2.602 1.00 63.22 223 CYS A N 1
ATOM 1840 C CA . CYS A 1 223 ? -12.886 13.546 2.382 1.00 63.22 223 CYS A CA 1
ATOM 1841 C C . CYS A 1 223 ? -12.032 13.959 1.175 1.00 63.22 223 CYS A C 1
ATOM 1843 O O . CYS A 1 223 ? -11.965 15.144 0.849 1.00 63.22 223 CYS A O 1
ATOM 1845 N N . GLY A 1 224 ? -11.318 13.023 0.544 1.00 63.53 224 GLY A N 1
ATOM 1846 C CA . GLY A 1 224 ? -10.295 13.356 -0.447 1.00 63.53 224 GLY A CA 1
ATOM 1847 C C . GLY A 1 224 ? -9.120 14.154 0.146 1.00 63.53 224 GLY A C 1
ATOM 1848 O O . GLY A 1 224 ? -8.956 14.292 1.356 1.00 63.53 224 GLY A O 1
ATOM 1849 N N . THR A 1 225 ? -8.239 14.677 -0.711 1.00 57.59 225 THR A N 1
ATOM 1850 C CA . THR A 1 225 ? -6.965 15.306 -0.300 1.00 57.59 225 THR A CA 1
ATOM 1851 C C . THR A 1 225 ? -7.093 16.667 0.398 1.00 57.59 225 THR A C 1
ATOM 1853 O O . THR A 1 225 ? -6.071 17.249 0.754 1.00 57.59 225 THR A O 1
ATOM 1856 N N . SER A 1 226 ? -8.300 17.202 0.586 1.00 56.69 226 SER A N 1
ATOM 1857 C CA . SER A 1 226 ? -8.542 18.551 1.119 1.00 56.69 226 SER A CA 1
ATOM 1858 C C . SER A 1 226 ? -8.858 18.573 2.614 1.00 56.69 226 SER A C 1
ATOM 1860 O O . SER A 1 226 ? -9.667 19.379 3.068 1.00 56.69 226 SER A O 1
ATOM 1862 N N . LEU A 1 227 ? -8.238 17.696 3.400 1.00 61.66 227 LEU A N 1
ATOM 1863 C CA . LEU A 1 227 ? -8.335 17.810 4.851 1.00 61.66 227 LEU A CA 1
ATOM 1864 C C . LEU A 1 227 ? -7.496 18.975 5.344 1.00 61.66 227 LEU A C 1
ATOM 1866 O O . LEU A 1 227 ? -6.298 19.067 5.067 1.00 61.66 227 LEU A O 1
ATOM 1870 N N . THR A 1 228 ? -8.134 19.849 6.112 1.00 60.94 228 THR A N 1
ATOM 1871 C CA . THR A 1 228 ? -7.433 20.891 6.848 1.00 60.94 228 THR A CA 1
ATOM 1872 C C . THR A 1 228 ? -6.498 20.240 7.870 1.00 60.94 228 THR A C 1
ATOM 1874 O O . THR A 1 228 ? -6.783 19.181 8.439 1.00 60.94 228 THR A O 1
ATOM 1877 N N . SER A 1 229 ? -5.349 20.868 8.113 1.00 65.19 229 SER A N 1
ATOM 1878 C CA . SER A 1 229 ? -4.399 20.462 9.159 1.00 65.19 229 SER A CA 1
ATOM 1879 C C . SER A 1 229 ? -5.068 20.314 10.532 1.00 65.19 229 SER A C 1
ATOM 1881 O O . SER A 1 229 ? -4.667 19.462 11.323 1.00 65.19 229 SER A O 1
ATOM 1883 N N . GLU A 1 230 ? -6.122 21.092 10.782 1.00 66.25 230 GLU A N 1
ATOM 1884 C CA . GLU A 1 230 ? -6.969 21.026 11.975 1.00 66.25 230 GLU A CA 1
ATOM 1885 C C . GLU A 1 230 ? -7.662 19.672 12.138 1.00 66.25 230 GLU A C 1
ATOM 1887 O O . GLU A 1 230 ? -7.686 19.126 13.241 1.00 66.25 230 GLU A O 1
ATOM 1892 N N . LEU A 1 231 ? -8.168 19.089 11.050 1.00 68.12 231 LEU A N 1
ATOM 1893 C CA . LEU A 1 231 ? -8.898 17.826 11.100 1.00 68.12 231 LEU A CA 1
ATOM 1894 C C . LEU A 1 231 ? -7.950 16.653 11.383 1.00 68.12 231 LEU A C 1
ATOM 1896 O O . LEU A 1 231 ? -8.227 15.806 12.232 1.00 68.12 231 LEU A O 1
ATOM 1900 N N . CYS A 1 232 ? -6.764 16.676 10.772 1.00 66.88 232 CYS A N 1
ATOM 1901 C CA . CYS A 1 232 ? -5.676 15.750 11.093 1.00 66.88 232 CYS A CA 1
ATOM 1902 C C . CYS A 1 232 ? -5.204 15.883 12.551 1.00 66.88 232 CYS A C 1
ATOM 1904 O O . CYS A 1 232 ? -4.951 14.871 13.208 1.00 66.88 232 CYS A O 1
ATOM 1906 N N . ALA A 1 233 ? -5.097 17.112 13.069 1.00 70.06 233 ALA A N 1
ATOM 1907 C CA . ALA A 1 233 ? -4.692 17.365 14.451 1.00 70.06 233 ALA A CA 1
ATOM 1908 C C . ALA A 1 233 ? -5.739 16.867 15.462 1.00 70.06 233 ALA A C 1
ATOM 1910 O O . ALA A 1 233 ? -5.376 16.295 16.494 1.00 70.06 233 ALA A O 1
ATOM 1911 N N . LEU A 1 234 ? -7.027 17.036 15.149 1.00 68.94 234 LEU A N 1
ATOM 1912 C CA . LEU A 1 234 ? -8.134 16.552 15.970 1.00 68.94 234 LEU A CA 1
ATOM 1913 C C . LEU A 1 234 ? -8.105 15.019 16.071 1.00 68.94 234 LEU A C 1
ATOM 1915 O O . LEU A 1 234 ? -8.018 14.480 17.171 1.00 68.94 234 LEU A O 1
ATOM 1919 N N . ILE A 1 235 ? -8.038 14.337 14.923 1.00 68.38 235 ILE A N 1
ATOM 1920 C CA . ILE A 1 235 ? -7.969 12.870 14.785 1.00 68.38 235 ILE A CA 1
ATOM 1921 C C . ILE A 1 235 ? -6.779 12.262 15.554 1.00 68.38 235 ILE A C 1
ATOM 1923 O O . ILE A 1 235 ? -6.880 11.210 16.197 1.00 68.38 235 ILE A O 1
ATOM 1927 N N . GLN A 1 236 ? -5.616 12.912 15.507 1.00 66.56 236 GLN A N 1
ATOM 1928 C CA . GLN A 1 236 ? -4.423 12.406 16.185 1.00 66.56 236 GLN A CA 1
ATOM 1929 C C . GLN A 1 236 ? -4.507 12.507 17.702 1.00 66.56 236 GLN A C 1
ATOM 1931 O O . GLN A 1 236 ? -4.108 11.567 18.392 1.00 66.56 236 GLN A O 1
ATOM 1936 N N . LYS A 1 237 ? -5.043 13.613 18.226 1.00 67.19 237 LYS A N 1
ATOM 1937 C CA . LYS A 1 237 ? -5.115 13.852 19.671 1.00 67.19 237 LYS A CA 1
ATOM 1938 C C . LYS A 1 237 ? -5.968 12.801 20.386 1.00 67.19 237 LYS A C 1
ATOM 1940 O O . LYS A 1 237 ? -5.669 12.446 21.522 1.00 67.19 237 LYS A O 1
ATOM 1945 N N . THR A 1 238 ? -6.998 12.280 19.728 1.00 60.25 238 THR A N 1
ATOM 1946 C CA . THR A 1 238 ? -7.933 11.303 20.304 1.00 60.25 238 THR A CA 1
ATOM 1947 C C . THR A 1 238 ? -7.451 9.864 20.232 1.00 60.25 238 THR A C 1
ATOM 1949 O O . THR A 1 238 ? -7.635 9.103 21.179 1.00 60.25 238 THR A O 1
ATOM 1952 N N . SER A 1 239 ? -6.799 9.476 19.138 1.00 58.00 239 SER A N 1
ATOM 1953 C CA . SER A 1 239 ? -6.358 8.089 18.958 1.00 58.00 239 SER A CA 1
ATOM 1954 C C . SER A 1 239 ? -5.248 7.675 19.922 1.00 58.00 239 SER A C 1
ATOM 1956 O O . SER A 1 239 ? -5.095 6.490 20.227 1.00 58.00 239 SER A O 1
ATOM 1958 N N . ILE A 1 240 ? -4.412 8.624 20.364 1.00 56.06 240 ILE A N 1
ATOM 1959 C CA . ILE A 1 240 ? -3.204 8.355 21.163 1.00 56.06 240 ILE A CA 1
ATOM 1960 C C . ILE A 1 240 ? -3.541 7.719 22.508 1.00 56.06 240 ILE A C 1
ATOM 1962 O O . ILE A 1 240 ? -2.728 6.964 23.023 1.00 56.06 240 ILE A O 1
ATOM 1966 N N . CYS A 1 241 ? -4.727 7.928 23.065 1.00 56.03 241 CYS A N 1
ATOM 1967 C CA . CYS A 1 241 ? -4.989 7.518 24.440 1.00 56.03 241 CYS A CA 1
ATOM 1968 C C . CYS A 1 241 ? -5.575 6.105 24.612 1.00 56.03 241 CYS A C 1
ATOM 1970 O O . CYS A 1 241 ? -5.546 5.611 25.732 1.00 56.03 241 CYS A O 1
ATOM 1972 N N . MET A 1 242 ? -6.081 5.446 23.559 1.00 58.09 242 MET A N 1
ATOM 1973 C CA . MET A 1 242 ? -6.860 4.199 23.717 1.00 58.09 242 MET A CA 1
ATOM 1974 C C . MET A 1 242 ? -6.104 2.878 23.519 1.00 58.09 242 MET A C 1
ATOM 1976 O O . MET A 1 242 ? -6.618 1.832 23.908 1.00 58.09 242 MET A O 1
ATOM 1980 N N . ILE A 1 243 ? -4.913 2.913 22.921 1.00 57.91 243 ILE A N 1
ATOM 1981 C CA . ILE A 1 243 ? -4.042 1.754 22.653 1.00 57.91 243 ILE A CA 1
ATOM 1982 C C . ILE A 1 243 ? -2.650 2.091 23.180 1.00 57.91 243 ILE A C 1
ATOM 1984 O O . ILE A 1 243 ? -1.988 1.202 23.755 1.00 57.91 243 ILE A O 1
#

Radius of gyration: 25.23 Å; Cα contacts (8 Å, |Δi|>4): 236; chains: 1; bounding box: 54×48×67 Å

Foldseek 3Di:
DVLVVLLVLLLVLLVLLPDDCPDPSLVCLQVCLPPPDCPDPDSSSVNQVSCVLLVHPGSVVCSVPPDDSVVSSVVSVVSSQVSVQVVVVVVLVVDPLQVLLADGDGPPDDRLLCDDPDPDPLLNVCSVVLVCNNNVNNDAQCNCCVPDPDRGDQAHPQQRPDGGDLCCLQPPVVVCCVQNVVLLVLLVVLVVVVCVVQVHDPVVDPDPVSSCLSPVCNCVRVRPPPDDPVNVVSSNVRNSRRD

Sequence (243 aa):
MEAELHLKALSLYGNITRADRSTIEWRLAERQLHLKTNQSNSWFIQIKKICLKYDILDCQDFLNNPLGKLQWKSLITKKIHTYWNDKINKESEKYSSLKYISGEYMAKRIHPILTTNTSNCRDIIKLPIRTRFATGNYILQTNRAKFNQNDVSAVCRVCGKEDETISHFLISCTPLETERMSLLKSLREQYIKVLELLNINMHDIDVDFIHVIINPYHLVNYCGTSLTSELCALIQKTSICMI

Secondary structure (DSSP, 8-state):
-HHHHHHHHHHHHHHHHTS-TTSHHHHHHHHHHHH--TT---HHHHHHHHHHHTTPPPHHHHHHSPPPHHHHHHHHHHHHHHHHHHHHHHHHHT-GGGGGG-S---TTPPPGGG--S---HHHHHHHHHHHHHHTT-S--HHHHHHH-SS----B-TTTSSSB--HHIIIII-GGGHHHHHHHHHHHHHHHHHHHHHTT--GGG----HHHHHH-GGGGGGTSTT---HHHHHHHHHHHTTT-

Solvent-accessible surface area (backbone atoms only — not comparable to full-atom values): 14062 Å² total; per-residue (Å²): 111,68,69,60,53,50,52,52,53,51,50,53,48,53,51,39,33,66,46,60,76,87,40,67,65,32,48,48,46,54,52,45,66,71,74,53,54,91,84,46,89,45,68,59,44,50,50,46,52,51,28,58,76,40,74,44,74,64,63,67,56,36,51,77,58,50,66,56,73,67,57,44,53,49,50,56,50,50,35,51,38,51,50,50,23,54,50,51,42,62,53,46,73,74,38,78,49,39,63,40,60,52,68,79,57,50,77,96,56,79,58,68,78,77,60,72,98,61,92,45,66,72,62,59,67,32,36,64,56,36,50,22,54,16,53,52,66,52,85,36,34,40,54,46,29,72,72,45,94,58,99,44,72,28,48,20,87,82,68,71,76,51,60,23,41,72,63,32,68,77,70,65,38,65,82,54,37,79,73,40,50,62,51,53,51,51,38,50,55,51,48,50,53,50,32,57,77,67,73,46,60,74,88,80,49,94,68,59,63,67,36,46,64,52,1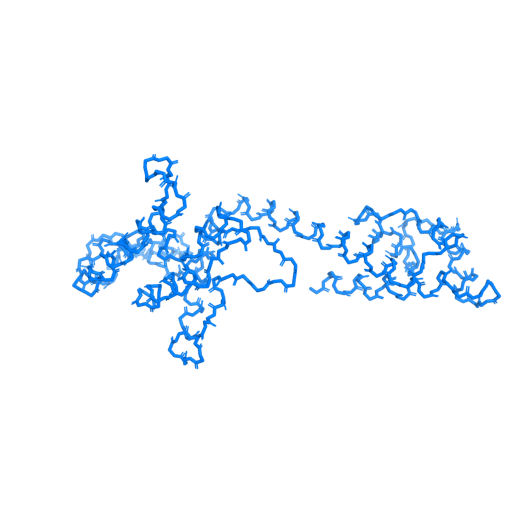8,52,56,50,62,51,65,77,62,52,93,76,68,53,71,64,58,58,52,54,43,51,68,52,47,66,76,80,106